Protein AF-A0A4Y2I9U2-F1 (afdb_monomer)

Structure (mmCIF, N/CA/C/O backbone):
data_AF-A0A4Y2I9U2-F1
#
_entry.id   AF-A0A4Y2I9U2-F1
#
loop_
_atom_site.group_PDB
_atom_site.id
_atom_site.type_symbol
_atom_site.label_atom_id
_atom_site.label_alt_id
_atom_site.label_comp_id
_atom_site.label_asym_id
_atom_site.label_entity_id
_atom_site.label_seq_id
_atom_site.pdbx_PDB_ins_code
_atom_site.Cartn_x
_atom_site.Cartn_y
_atom_site.Cartn_z
_atom_site.occupancy
_atom_site.B_iso_or_equiv
_atom_site.auth_seq_id
_atom_site.auth_comp_id
_atom_site.auth_asym_id
_atom_site.auth_atom_id
_atom_site.pdbx_PDB_model_num
ATOM 1 N N . MET A 1 1 ? -12.883 14.673 -21.924 1.00 74.19 1 MET A N 1
ATOM 2 C CA . MET A 1 1 ? -13.632 13.440 -21.584 1.00 74.19 1 MET A CA 1
ATOM 3 C C . MET A 1 1 ? -12.749 12.410 -20.875 1.00 74.19 1 MET A C 1
ATOM 5 O O . MET A 1 1 ? -13.038 12.113 -19.727 1.00 74.19 1 MET A O 1
ATOM 9 N N . PHE A 1 2 ? -11.641 11.947 -21.476 1.00 80.31 2 PHE A N 1
ATOM 10 C CA . PHE A 1 2 ? -10.743 10.938 -20.875 1.00 80.31 2 PHE A CA 1
ATOM 11 C C . PHE A 1 2 ? -10.184 11.316 -19.488 1.00 80.31 2 PHE A C 1
ATOM 13 O O . PHE A 1 2 ? -10.296 10.534 -18.544 1.00 80.31 2 PHE A O 1
ATOM 20 N N . ALA A 1 3 ? -9.636 12.528 -19.336 1.00 87.75 3 ALA A N 1
ATOM 21 C CA . ALA A 1 3 ? -9.087 12.996 -18.058 1.00 87.75 3 ALA A CA 1
ATOM 22 C C . ALA A 1 3 ? -10.154 13.048 -16.949 1.00 87.75 3 ALA A C 1
ATOM 24 O O . ALA A 1 3 ? -9.928 12.567 -15.844 1.00 87.75 3 ALA A O 1
ATOM 25 N N . THR A 1 4 ? -11.351 13.546 -17.269 1.00 92.81 4 THR A N 1
ATOM 26 C CA . THR A 1 4 ? -12.495 13.596 -16.348 1.00 92.81 4 THR A CA 1
ATOM 27 C C . THR A 1 4 ? -12.917 12.199 -15.895 1.00 92.81 4 THR A C 1
ATOM 29 O O . THR A 1 4 ? -13.077 11.959 -14.704 1.00 92.81 4 THR A O 1
ATOM 32 N N . THR A 1 5 ? -13.038 11.240 -16.817 1.00 88.19 5 THR A N 1
ATOM 33 C CA . THR A 1 5 ? -13.365 9.853 -16.453 1.00 88.19 5 THR A CA 1
ATOM 34 C C . THR A 1 5 ? -12.266 9.203 -15.614 1.00 88.19 5 THR A C 1
ATOM 36 O O . THR A 1 5 ? -12.566 8.499 -14.654 1.00 88.19 5 THR A O 1
ATOM 39 N N . ARG A 1 6 ? -10.989 9.478 -15.913 1.00 86.44 6 ARG A N 1
ATOM 40 C CA . ARG A 1 6 ? -9.851 8.975 -15.128 1.00 86.44 6 ARG A CA 1
ATOM 41 C C . ARG A 1 6 ? -9.822 9.558 -13.720 1.00 86.44 6 ARG A C 1
ATOM 43 O O . ARG A 1 6 ? -9.513 8.823 -12.789 1.00 86.44 6 ARG A O 1
ATOM 50 N N . PHE A 1 7 ? -10.205 10.823 -13.557 1.00 90.25 7 PHE A N 1
ATOM 51 C CA . PHE A 1 7 ? -10.348 11.456 -12.249 1.00 90.25 7 PHE A CA 1
ATOM 52 C C . PHE A 1 7 ? -11.374 10.723 -11.375 1.00 90.25 7 PHE A C 1
ATOM 54 O O . PHE A 1 7 ? -11.049 10.337 -10.256 1.00 90.25 7 PHE A O 1
ATOM 61 N N . PHE A 1 8 ? -12.576 10.449 -11.893 1.00 90.69 8 PHE A N 1
ATOM 62 C CA . PHE A 1 8 ? -13.601 9.727 -11.129 1.00 90.69 8 PHE A CA 1
ATOM 63 C C . PHE A 1 8 ? -13.200 8.285 -10.805 1.00 90.69 8 PHE A C 1
ATOM 65 O O . PHE A 1 8 ? -13.439 7.819 -9.692 1.00 90.69 8 PHE A O 1
ATOM 72 N N . VAL A 1 9 ? -12.538 7.596 -11.739 1.00 87.50 9 VAL A N 1
ATOM 73 C CA . VAL A 1 9 ? -11.995 6.252 -11.490 1.00 87.50 9 VAL A CA 1
ATOM 74 C C . VAL A 1 9 ? -10.946 6.287 -10.376 1.00 87.50 9 VAL A C 1
ATOM 76 O O . VAL A 1 9 ? -11.008 5.476 -9.456 1.00 87.50 9 VAL A O 1
ATOM 79 N N . ALA A 1 10 ? -10.013 7.243 -10.416 1.00 87.88 10 ALA A N 1
ATOM 80 C CA . ALA A 1 10 ? -8.979 7.385 -9.394 1.00 87.88 10 ALA A CA 1
ATOM 81 C C . ALA A 1 10 ? -9.561 7.764 -8.022 1.00 87.88 10 ALA A C 1
ATOM 83 O O . ALA A 1 10 ? -9.123 7.228 -7.003 1.00 87.88 10 ALA A O 1
ATOM 84 N N . PHE A 1 11 ? -10.562 8.647 -7.994 1.00 89.31 11 PHE A N 1
ATOM 85 C CA . PHE A 1 11 ? -11.277 9.032 -6.778 1.00 89.31 11 PHE A CA 1
ATOM 86 C C . PHE A 1 11 ? -11.974 7.825 -6.135 1.00 89.31 11 PHE A C 1
ATOM 88 O O . PHE A 1 11 ? -11.770 7.548 -4.953 1.00 89.31 11 PHE A O 1
ATOM 95 N N . GLY A 1 12 ? -12.728 7.057 -6.929 1.00 88.44 12 GLY A N 1
ATOM 96 C CA . GLY A 1 12 ? -13.407 5.849 -6.459 1.00 88.44 12 GLY A CA 1
ATOM 97 C C . GLY A 1 12 ? -12.435 4.778 -5.962 1.00 88.44 12 GLY A C 1
ATOM 98 O O . GLY A 1 12 ? -12.653 4.201 -4.900 1.00 88.44 12 GLY A O 1
ATOM 99 N N . LEU A 1 13 ? -11.331 4.554 -6.683 1.00 86.88 13 LEU A N 1
ATOM 100 C CA . LEU A 1 13 ? -10.321 3.563 -6.310 1.00 86.88 13 LEU A CA 1
ATOM 101 C C . LEU A 1 13 ? -9.638 3.908 -4.980 1.00 86.88 13 LEU A C 1
ATOM 103 O O . LEU A 1 13 ? -9.523 3.044 -4.116 1.00 86.88 13 LEU A O 1
ATOM 107 N N . ASN A 1 14 ? -9.223 5.164 -4.784 1.00 86.88 14 ASN A N 1
ATOM 108 C CA . ASN A 1 14 ? -8.584 5.580 -3.532 1.00 86.88 14 ASN A CA 1
ATOM 109 C C . ASN A 1 14 ? -9.548 5.489 -2.341 1.00 86.88 14 ASN A C 1
ATOM 111 O O . ASN A 1 14 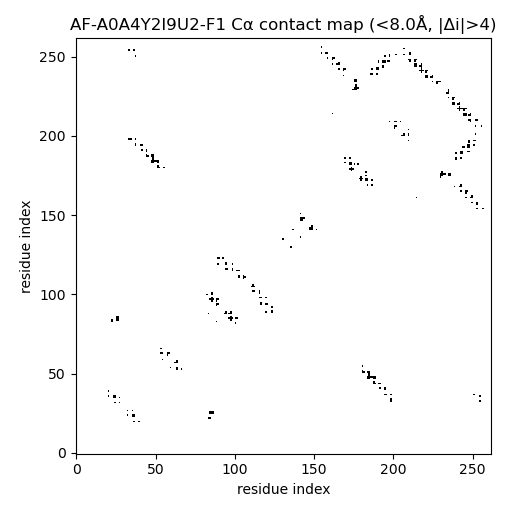? -9.162 5.006 -1.272 1.00 86.88 14 ASN A O 1
ATOM 115 N N . GLY A 1 15 ? -10.807 5.899 -2.532 1.00 88.31 15 GLY A N 1
ATOM 116 C CA . GLY A 1 15 ? -11.852 5.750 -1.520 1.00 88.31 15 GLY A CA 1
ATOM 117 C C . GLY A 1 15 ? -12.071 4.285 -1.138 1.00 88.31 15 GLY A C 1
ATOM 118 O O . GLY A 1 15 ? -12.033 3.943 0.043 1.00 88.31 15 GLY A O 1
ATOM 119 N N . LEU A 1 16 ? -12.203 3.406 -2.136 1.00 88.12 16 LEU A N 1
ATOM 120 C CA . LEU A 1 16 ? -12.366 1.969 -1.927 1.00 88.12 16 LEU A CA 1
ATOM 121 C C . LEU A 1 16 ? -11.178 1.359 -1.174 1.00 88.12 16 LEU A C 1
ATOM 123 O O . LEU A 1 16 ? -11.391 0.642 -0.198 1.00 88.12 16 LEU A O 1
ATOM 127 N N . CYS A 1 17 ? -9.941 1.650 -1.589 1.00 87.25 17 CYS A N 1
ATOM 128 C CA . CYS A 1 17 ? -8.736 1.137 -0.933 1.00 87.25 17 CYS A CA 1
ATOM 129 C C . CYS A 1 17 ? -8.667 1.564 0.538 1.00 87.25 17 CYS A C 1
ATOM 131 O O . CYS A 1 17 ? -8.387 0.737 1.406 1.00 87.25 17 CYS A O 1
ATOM 133 N N . THR A 1 18 ? -8.974 2.832 0.823 1.00 86.19 18 THR A N 1
ATOM 134 C CA . THR A 1 18 ? -8.927 3.386 2.183 1.00 86.19 18 THR A CA 1
ATOM 135 C C . THR A 1 18 ? -9.974 2.730 3.080 1.00 86.19 18 THR A C 1
ATOM 137 O O . THR A 1 18 ? -9.639 2.221 4.148 1.00 86.19 18 THR A O 1
ATOM 140 N N . VAL A 1 19 ? -11.231 2.672 2.629 1.00 88.19 19 VAL A N 1
ATOM 141 C CA . VAL A 1 19 ? -12.327 2.055 3.394 1.00 88.19 19 VAL A CA 1
ATOM 142 C C . VAL A 1 19 ? -12.073 0.563 3.610 1.00 88.19 19 VAL A C 1
ATOM 144 O O . VAL A 1 19 ? -12.260 0.067 4.718 1.00 88.19 19 VAL A O 1
ATOM 147 N N . SER A 1 20 ? -11.583 -0.144 2.589 1.00 88.38 20 SER A N 1
ATOM 148 C CA . SER A 1 20 ? -11.275 -1.577 2.686 1.00 88.38 20 SER A CA 1
ATOM 149 C C . SER A 1 20 ? -10.170 -1.856 3.706 1.00 88.38 20 SER A C 1
ATOM 151 O O . SER A 1 20 ? -10.288 -2.788 4.502 1.00 88.38 20 SER A O 1
ATOM 153 N N . TYR A 1 21 ? -9.117 -1.033 3.723 1.00 86.00 21 TYR A N 1
ATOM 154 C CA . TYR A 1 21 ? -8.032 -1.152 4.696 1.00 86.00 21 TYR A CA 1
ATOM 155 C C . TYR A 1 21 ? -8.509 -0.875 6.129 1.00 86.00 21 TYR A C 1
ATOM 157 O O . TYR A 1 21 ? -8.186 -1.631 7.047 1.00 86.00 21 TYR A O 1
ATOM 165 N N . VAL A 1 22 ? -9.319 0.171 6.328 1.00 86.38 22 VAL A N 1
ATOM 166 C CA . VAL A 1 22 ? -9.893 0.495 7.644 1.00 86.38 22 VAL A CA 1
ATOM 167 C C . VAL A 1 22 ? -10.795 -0.638 8.133 1.00 86.38 22 VAL A C 1
ATOM 169 O O . VAL A 1 22 ? -10.599 -1.130 9.244 1.00 86.38 22 VAL A O 1
ATOM 172 N N . LEU A 1 23 ? -11.714 -1.122 7.293 1.00 88.81 23 LEU A N 1
ATOM 173 C CA . LEU A 1 23 ? -12.611 -2.228 7.633 1.00 88.81 23 LEU A CA 1
ATOM 174 C C . LEU A 1 23 ? -11.829 -3.483 8.053 1.00 88.81 23 LEU A C 1
ATOM 176 O O . LEU A 1 23 ? -12.128 -4.093 9.083 1.00 88.81 23 LEU A O 1
ATOM 180 N N . LEU A 1 24 ? -10.777 -3.828 7.304 1.00 87.75 24 LEU A N 1
ATOM 181 C CA . LEU A 1 24 ? -9.878 -4.935 7.630 1.00 87.75 24 LEU A CA 1
ATOM 182 C C . LEU A 1 24 ? -9.245 -4.758 9.021 1.00 87.75 24 LEU A C 1
ATOM 184 O O . LEU A 1 24 ? -9.248 -5.683 9.835 1.00 87.75 24 LEU A O 1
ATOM 188 N N . MET A 1 25 ? -8.743 -3.561 9.327 1.00 82.69 25 MET A N 1
ATOM 189 C CA . MET A 1 25 ? -8.111 -3.256 10.615 1.00 82.69 25 MET A CA 1
ATOM 190 C C . MET A 1 25 ? -9.072 -3.281 11.801 1.00 82.69 25 MET A C 1
ATOM 192 O O . MET A 1 25 ? -8.670 -3.602 12.928 1.00 82.69 25 MET A O 1
ATOM 196 N N . GLU A 1 26 ? -10.334 -2.943 11.566 1.00 83.88 26 GLU A N 1
ATOM 197 C CA . GLU A 1 26 ? -11.361 -2.906 12.599 1.00 83.88 26 GLU A CA 1
ATOM 198 C C . GLU A 1 26 ? -11.913 -4.286 12.952 1.00 83.88 26 GLU A C 1
ATOM 200 O O . GLU A 1 26 ? -12.215 -4.534 14.123 1.00 83.88 26 GLU A O 1
ATOM 205 N N . ILE A 1 27 ? -12.000 -5.188 11.971 1.00 83.19 27 ILE A N 1
ATOM 206 C CA . ILE A 1 27 ? -12.438 -6.576 12.173 1.00 83.19 27 ILE A CA 1
ATOM 207 C C . ILE A 1 27 ? -11.342 -7.398 12.866 1.00 83.19 27 ILE A C 1
ATOM 209 O O . ILE A 1 27 ? -11.630 -8.291 13.667 1.00 83.19 27 ILE A O 1
ATOM 213 N N . ILE A 1 28 ? -10.074 -7.096 12.584 1.00 82.06 28 ILE A N 1
ATOM 214 C CA . ILE A 1 28 ? -8.940 -7.892 13.054 1.00 82.06 28 ILE A CA 1
ATOM 215 C C . ILE A 1 28 ? -8.508 -7.498 14.472 1.00 82.06 28 ILE A C 1
ATOM 217 O O . ILE A 1 28 ? -8.449 -6.326 14.867 1.00 82.06 28 ILE A O 1
ATOM 221 N N . GLY A 1 29 ? -8.164 -8.521 15.260 1.00 73.62 29 GLY A N 1
ATOM 222 C CA . GLY A 1 29 ? -7.650 -8.363 16.617 1.00 73.62 29 GLY A CA 1
ATOM 223 C C . GLY A 1 29 ? -6.287 -7.666 16.652 1.00 73.62 29 GLY A C 1
ATOM 224 O O . GLY A 1 29 ? -5.442 -7.873 15.785 1.00 73.62 29 GLY A O 1
ATOM 225 N N . SER A 1 30 ? -6.035 -6.882 17.705 1.00 70.75 30 SER A N 1
ATOM 226 C CA . SER A 1 30 ? -4.835 -6.038 17.849 1.00 70.75 30 SER A CA 1
ATOM 227 C C . SER A 1 30 ? -3.505 -6.767 17.616 1.00 70.75 30 SER A C 1
ATOM 229 O O . SER A 1 30 ? -2.604 -6.195 17.015 1.00 70.75 30 SER A O 1
ATOM 231 N N . LYS A 1 31 ? -3.392 -8.037 18.029 1.00 73.44 31 LYS A N 1
ATOM 232 C CA . LYS A 1 31 ? -2.170 -8.846 17.865 1.00 73.44 31 LYS A CA 1
ATOM 233 C C . LYS A 1 31 ? -1.820 -9.166 16.408 1.00 73.44 31 LYS A C 1
ATOM 235 O O . LYS A 1 31 ? -0.648 -9.355 16.107 1.00 73.44 31 LYS A O 1
ATOM 240 N N . GLN A 1 32 ? -2.815 -9.261 15.526 1.00 77.12 32 GLN A N 1
ATOM 241 C CA . GLN A 1 32 ? -2.625 -9.679 14.132 1.00 77.12 32 GLN A CA 1
ATOM 242 C C . GLN A 1 32 ? -2.707 -8.516 13.134 1.00 77.12 32 GLN A C 1
ATOM 244 O O . GLN A 1 32 ? -2.449 -8.720 11.950 1.00 77.12 32 GLN A O 1
ATOM 249 N N . ARG A 1 33 ? -3.016 -7.293 13.587 1.00 77.75 33 ARG A N 1
ATOM 250 C CA . ARG A 1 33 ? -3.170 -6.121 12.708 1.00 77.75 33 ARG A CA 1
ATOM 251 C C . ARG A 1 33 ? -1.961 -5.864 11.826 1.00 77.75 33 ARG A C 1
ATOM 253 O O . ARG A 1 33 ? -2.128 -5.679 10.630 1.00 77.75 33 ARG A O 1
ATOM 260 N N . SER A 1 34 ? -0.754 -5.909 12.386 1.00 72.88 34 SER A N 1
ATOM 261 C CA . SER A 1 34 ? 0.469 -5.658 11.616 1.00 72.88 34 SER A CA 1
ATOM 262 C C . SER A 1 34 ? 0.652 -6.668 10.479 1.00 72.88 34 SER A C 1
ATOM 264 O O . SER A 1 34 ? 1.019 -6.274 9.379 1.00 72.88 34 SER A O 1
ATOM 266 N N . PHE A 1 35 ? 0.337 -7.949 10.707 1.00 79.44 35 PHE A N 1
ATOM 267 C CA . PHE A 1 35 ? 0.427 -8.980 9.669 1.00 79.44 35 PHE A CA 1
ATOM 268 C C . PHE A 1 35 ? -0.578 -8.735 8.541 1.00 79.44 35 PHE A C 1
ATOM 270 O O . PHE A 1 35 ? -0.193 -8.645 7.380 1.00 79.44 35 PHE A O 1
ATOM 277 N N . TYR A 1 36 ? -1.861 -8.579 8.875 1.00 82.31 36 TYR A N 1
ATOM 278 C CA . TYR A 1 36 ? -2.899 -8.410 7.857 1.00 82.31 36 TYR A CA 1
ATOM 279 C C . TYR A 1 36 ? -2.855 -7.045 7.161 1.00 82.31 36 TYR A C 1
ATOM 281 O O . TYR A 1 36 ? -3.229 -6.953 5.996 1.00 82.31 36 TYR A O 1
ATOM 289 N N . GLY A 1 37 ? -2.343 -6.004 7.823 1.00 78.12 37 GLY A N 1
ATOM 290 C CA . GLY A 1 37 ? -2.069 -4.716 7.183 1.00 78.12 37 GLY A CA 1
ATOM 291 C C . GLY A 1 37 ? -1.019 -4.810 6.097 1.00 78.12 37 GLY A C 1
ATOM 292 O O . GLY A 1 37 ? -1.215 -4.293 5.005 1.00 78.12 37 GLY A O 1
ATOM 293 N N . VAL A 1 38 ? 0.065 -5.536 6.367 1.00 77.19 38 VAL A N 1
ATOM 294 C CA . VAL A 1 38 ? 1.083 -5.810 5.350 1.00 77.19 38 VAL A CA 1
ATOM 295 C C . VAL A 1 38 ? 0.522 -6.734 4.264 1.00 77.19 38 VAL A C 1
ATOM 297 O O . VAL A 1 38 ? 0.745 -6.489 3.081 1.00 77.19 38 VAL A O 1
ATOM 300 N N . ALA A 1 39 ? -0.270 -7.745 4.635 1.00 83.06 39 ALA A N 1
ATOM 301 C CA . ALA A 1 39 ? -0.894 -8.659 3.679 1.00 83.06 39 ALA A CA 1
ATOM 302 C C . ALA A 1 39 ? -1.836 -7.947 2.692 1.00 83.06 39 ALA A C 1
ATOM 304 O O . ALA A 1 39 ? -1.890 -8.330 1.526 1.00 83.06 39 ALA A O 1
ATOM 305 N N . PHE A 1 40 ? -2.531 -6.885 3.118 1.00 85.44 40 PHE A N 1
ATOM 306 C CA . PHE A 1 40 ? -3.357 -6.058 2.233 1.00 85.44 40 PHE A CA 1
ATOM 307 C C . PHE A 1 40 ? -2.549 -5.487 1.057 1.00 85.44 40 PHE A C 1
ATOM 309 O O . PHE A 1 40 ? -3.008 -5.503 -0.085 1.00 85.44 40 PHE A O 1
ATOM 316 N N . HIS A 1 41 ? -1.309 -5.059 1.308 1.00 84.81 41 HIS A N 1
ATOM 317 C CA . HIS A 1 41 ? -0.428 -4.534 0.266 1.00 84.81 41 HIS A CA 1
ATOM 318 C C . HIS A 1 41 ? 0.097 -5.607 -0.699 1.00 84.81 41 HIS A C 1
ATOM 320 O O . HIS A 1 41 ? 0.453 -5.289 -1.832 1.00 8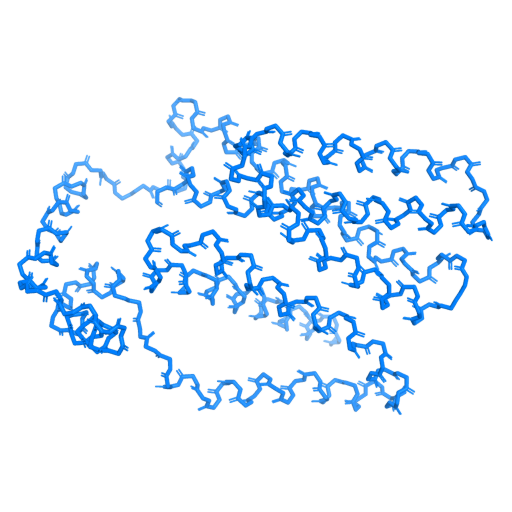4.81 41 HIS A O 1
ATOM 326 N N . LEU A 1 42 ? 0.082 -6.890 -0.324 1.00 86.44 42 LEU A N 1
ATOM 327 C CA . LEU A 1 42 ? 0.455 -7.966 -1.251 1.00 86.44 42 LEU A CA 1
ATOM 328 C C . LEU A 1 42 ? -0.510 -8.045 -2.441 1.00 86.44 42 LEU A C 1
ATOM 330 O O . LEU A 1 42 ? -0.077 -8.335 -3.553 1.00 86.44 42 LEU A O 1
ATOM 334 N N . GLY A 1 43 ? -1.794 -7.725 -2.241 1.00 87.00 43 GLY A N 1
ATOM 335 C CA . GLY A 1 43 ? -2.767 -7.646 -3.334 1.00 87.00 43 GLY A CA 1
ATOM 336 C C . GLY A 1 43 ? -2.391 -6.591 -4.380 1.00 87.00 43 GLY A C 1
ATOM 337 O O . GLY A 1 43 ? -2.509 -6.841 -5.579 1.00 87.00 43 GLY A O 1
ATOM 338 N N . TRP A 1 44 ? -1.858 -5.448 -3.931 1.00 87.12 44 TRP A N 1
ATOM 339 C CA . TRP A 1 44 ? -1.319 -4.411 -4.814 1.00 87.12 44 TRP A CA 1
ATOM 340 C C . TRP A 1 44 ? -0.139 -4.939 -5.638 1.00 87.12 44 TRP A C 1
ATOM 342 O O . TRP A 1 44 ? -0.137 -4.797 -6.860 1.00 87.12 44 TRP A O 1
ATOM 352 N N . CYS A 1 45 ? 0.803 -5.636 -4.994 1.00 89.06 45 CYS A N 1
ATOM 353 C CA . CYS A 1 45 ? 1.973 -6.222 -5.658 1.00 89.06 45 CYS A CA 1
ATOM 354 C C . CYS A 1 45 ? 1.578 -7.227 -6.745 1.00 89.06 45 CYS A C 1
ATOM 356 O O . CYS A 1 45 ? 2.117 -7.194 -7.850 1.00 89.06 45 CYS A O 1
ATOM 358 N N . VAL A 1 46 ? 0.618 -8.112 -6.444 1.00 90.81 46 VAL A N 1
ATOM 359 C CA . VAL A 1 46 ? 0.112 -9.106 -7.405 1.00 90.81 46 VAL A CA 1
ATOM 360 C C . VAL A 1 46 ? -0.462 -8.404 -8.633 1.00 90.81 46 VAL A C 1
ATOM 362 O O . VAL A 1 46 ? -0.109 -8.756 -9.756 1.00 90.81 46 VAL A O 1
ATOM 365 N N . GLY A 1 47 ? -1.286 -7.372 -8.431 1.00 89.75 47 GLY A N 1
ATOM 366 C CA . GLY A 1 47 ? -1.804 -6.561 -9.531 1.00 89.75 47 GLY A CA 1
ATOM 367 C C . GLY A 1 47 ? -0.684 -5.938 -10.365 1.00 89.75 47 GLY A C 1
ATOM 368 O O . GLY A 1 47 ? -0.706 -6.037 -11.590 1.00 89.75 47 GLY A O 1
ATOM 369 N N . PHE A 1 48 ? 0.325 -5.364 -9.708 1.00 88.25 48 PHE A N 1
ATOM 370 C CA . PHE A 1 48 ? 1.457 -4.704 -10.359 1.00 88.25 48 PHE A CA 1
ATOM 371 C C . PHE A 1 48 ? 2.297 -5.664 -11.217 1.00 88.25 48 PHE A C 1
ATOM 373 O O . PHE A 1 48 ? 2.634 -5.333 -12.349 1.00 88.25 48 PHE A O 1
ATOM 380 N N . VAL A 1 49 ? 2.578 -6.876 -10.725 1.00 92.44 49 VAL A N 1
ATOM 381 C CA . VAL A 1 49 ? 3.359 -7.892 -11.458 1.00 92.44 49 VAL A CA 1
ATOM 382 C C . VAL A 1 49 ? 2.562 -8.527 -12.596 1.00 92.44 49 VAL A C 1
ATOM 384 O O . VAL A 1 49 ? 3.114 -8.792 -13.663 1.00 92.44 49 VAL A O 1
ATOM 387 N N . CYS A 1 50 ? 1.265 -8.770 -12.403 1.00 91.38 50 CYS A N 1
ATOM 388 C CA . CYS A 1 50 ? 0.422 -9.362 -13.442 1.00 91.38 50 CYS A CA 1
ATOM 389 C C . CYS A 1 50 ? 0.078 -8.369 -14.563 1.00 91.38 50 CYS A C 1
ATOM 391 O O . CYS A 1 50 ? -0.169 -8.789 -15.696 1.00 91.38 50 CYS A O 1
ATOM 393 N N . PHE A 1 51 ? 0.058 -7.065 -14.270 1.00 91.00 51 PHE A N 1
ATOM 394 C CA . PHE A 1 51 ? -0.396 -6.032 -15.200 1.00 91.00 51 PHE A CA 1
ATOM 395 C C . PHE A 1 51 ? 0.369 -6.013 -16.541 1.00 91.00 51 PHE A C 1
ATOM 397 O O . PHE A 1 51 ? -0.300 -6.060 -17.576 1.00 91.00 51 PHE A O 1
ATOM 404 N N . PRO A 1 52 ? 1.717 -6.054 -16.586 1.00 90.38 52 PRO A N 1
ATOM 405 C CA . PRO A 1 52 ? 2.466 -6.170 -17.840 1.00 90.38 52 PRO A CA 1
ATOM 406 C C . PRO A 1 52 ? 2.053 -7.366 -18.698 1.00 90.38 52 PRO A C 1
ATOM 408 O O . PRO A 1 52 ? 1.940 -7.231 -19.912 1.00 90.38 52 PRO A O 1
ATOM 411 N N . GLY A 1 53 ? 1.767 -8.517 -18.079 1.00 89.06 53 GLY A N 1
ATOM 412 C CA . GLY A 1 53 ? 1.312 -9.713 -18.791 1.00 89.06 53 GLY A CA 1
ATOM 413 C C . GLY A 1 53 ? -0.053 -9.517 -19.453 1.00 89.06 53 GLY A C 1
ATOM 414 O O . GLY A 1 53 ? -0.243 -9.890 -20.608 1.00 89.06 53 GLY A O 1
ATOM 415 N N . VAL A 1 54 ? -0.989 -8.862 -18.758 1.00 90.31 54 VAL A N 1
ATOM 416 C CA . VAL A 1 54 ? -2.309 -8.516 -19.315 1.00 90.31 54 VAL A CA 1
ATOM 417 C C . VAL A 1 54 ? -2.167 -7.554 -20.495 1.00 90.31 54 VAL A C 1
ATOM 419 O O . VAL A 1 54 ? -2.796 -7.755 -21.534 1.00 90.31 54 VAL A O 1
ATOM 422 N N . VAL A 1 55 ? -1.320 -6.530 -20.357 1.00 90.44 55 VAL A N 1
ATOM 423 C CA . VAL A 1 55 ? -1.064 -5.555 -21.428 1.00 90.44 55 VAL A CA 1
ATOM 424 C C . VAL A 1 55 ? -0.407 -6.229 -22.635 1.00 90.44 55 VAL A C 1
ATOM 426 O O . VAL A 1 55 ? -0.808 -5.969 -23.769 1.00 90.44 55 VAL A O 1
ATOM 429 N N . TRP A 1 56 ? 0.548 -7.132 -22.403 1.00 87.81 56 TRP A N 1
ATOM 430 C CA . TRP A 1 56 ? 1.251 -7.861 -23.459 1.00 87.81 56 TRP A CA 1
ATOM 431 C C . TRP A 1 56 ? 0.326 -8.777 -24.274 1.00 87.81 56 TRP A C 1
ATOM 433 O O . TRP A 1 56 ? 0.473 -8.860 -25.498 1.00 87.81 56 TRP A O 1
ATOM 443 N N . LEU A 1 57 ? -0.640 -9.424 -23.608 1.00 90.19 57 LEU A N 1
ATOM 444 C CA . LEU A 1 57 ? -1.627 -10.308 -24.235 1.00 90.19 57 LEU A CA 1
ATOM 445 C C . LEU A 1 57 ? -2.710 -9.543 -24.998 1.00 90.19 57 LEU A C 1
ATOM 447 O O . LEU A 1 57 ? -3.017 -9.893 -26.133 1.00 90.19 57 LEU A O 1
ATOM 451 N N . LEU A 1 58 ? -3.315 -8.530 -24.369 1.00 88.50 58 LEU A N 1
ATOM 452 C CA . LEU A 1 58 ? -4.511 -7.887 -24.912 1.00 88.50 58 LEU A CA 1
ATOM 453 C C . LEU A 1 58 ? -4.186 -6.779 -25.911 1.00 88.50 58 LEU A C 1
ATOM 455 O O . LEU A 1 58 ? -4.967 -6.619 -26.839 1.00 88.50 58 LEU A O 1
ATOM 459 N N . ARG A 1 59 ? -3.053 -6.068 -25.749 1.00 86.25 59 ARG A N 1
ATOM 460 C CA . ARG A 1 59 ? -2.493 -4.971 -26.584 1.00 86.25 59 ARG A CA 1
ATOM 461 C C . ARG A 1 59 ? -3.414 -3.773 -26.887 1.00 86.25 59 ARG A C 1
ATOM 463 O O . ARG A 1 59 ? -2.922 -2.662 -27.056 1.00 86.25 59 ARG A O 1
ATOM 470 N N . ASP A 1 60 ? -4.724 -3.965 -26.879 1.00 91.00 60 ASP A N 1
ATOM 471 C CA . ASP A 1 60 ? -5.777 -2.981 -27.059 1.00 91.00 60 ASP A CA 1
ATOM 472 C C . ASP A 1 60 ? -6.225 -2.397 -25.720 1.00 91.00 60 ASP A C 1
ATOM 474 O O . ASP A 1 60 ? -6.647 -3.102 -24.796 1.00 91.00 60 ASP A O 1
ATOM 478 N N . TRP A 1 61 ? -6.215 -1.067 -25.639 1.00 88.25 61 TRP A N 1
ATOM 479 C CA . TRP A 1 61 ? -6.556 -0.321 -24.426 1.00 88.25 61 TRP A CA 1
ATOM 480 C C . TRP A 1 61 ? -7.969 -0.626 -23.901 1.00 88.25 61 TRP A C 1
ATOM 482 O O . TRP A 1 61 ? -8.187 -0.611 -22.689 1.00 88.25 61 TRP A O 1
ATOM 492 N N . PHE A 1 62 ? -8.925 -0.908 -24.795 1.00 89.94 62 PHE A N 1
ATOM 493 C CA . PHE A 1 62 ? -10.305 -1.221 -24.425 1.00 89.94 62 PHE A CA 1
ATOM 494 C C . PHE A 1 62 ? -10.385 -2.553 -23.673 1.00 89.94 62 PHE A C 1
ATOM 496 O O . PHE A 1 62 ? -10.942 -2.614 -22.577 1.00 89.94 62 PHE A O 1
ATOM 503 N N . TRP A 1 63 ? -9.769 -3.604 -24.220 1.00 92.00 63 TRP A N 1
ATOM 504 C CA . TRP A 1 63 ? -9.741 -4.924 -23.593 1.00 92.00 63 TRP A CA 1
ATOM 505 C C . TRP A 1 63 ? -8.938 -4.919 -22.294 1.00 92.00 63 TRP A C 1
ATOM 507 O O . TRP A 1 63 ? -9.364 -5.531 -21.316 1.00 92.00 63 TRP A O 1
ATOM 517 N N . ILE A 1 64 ? -7.845 -4.153 -22.236 1.00 91.25 64 ILE A N 1
ATOM 518 C CA . ILE A 1 64 ? -7.085 -3.926 -21.000 1.00 91.25 64 ILE A CA 1
ATOM 519 C C . ILE A 1 64 ? -7.982 -3.283 -19.931 1.00 91.25 64 ILE A C 1
ATOM 521 O O . ILE A 1 64 ? -8.036 -3.755 -18.796 1.00 91.25 64 ILE A O 1
ATOM 525 N N . GLN A 1 65 ? -8.739 -2.241 -20.285 1.00 89.12 65 GLN A N 1
ATOM 526 C CA . GLN A 1 65 ? -9.653 -1.581 -19.352 1.00 89.12 65 GLN A CA 1
ATOM 527 C C . GLN A 1 65 ? -10.761 -2.534 -18.869 1.00 89.12 65 GLN A C 1
ATOM 529 O O . GLN A 1 65 ? -11.076 -2.555 -17.677 1.00 89.12 65 GLN A O 1
ATOM 534 N N . MET A 1 66 ? -11.327 -3.350 -19.763 1.00 88.81 66 MET A N 1
ATOM 535 C CA . MET A 1 66 ? -12.320 -4.373 -19.412 1.00 88.81 66 MET A CA 1
ATOM 536 C C . MET A 1 66 ? -11.740 -5.429 -18.461 1.00 88.81 66 MET A C 1
ATOM 538 O O . MET A 1 66 ? -12.370 -5.764 -17.456 1.00 88.81 66 MET A O 1
ATOM 542 N N . ALA A 1 67 ? -10.520 -5.905 -18.714 1.00 90.75 67 ALA A N 1
ATOM 543 C CA . ALA A 1 67 ? -9.852 -6.898 -17.875 1.00 90.75 67 ALA A CA 1
ATOM 544 C C . ALA A 1 67 ? -9.598 -6.398 -16.442 1.00 90.75 67 ALA A C 1
ATOM 546 O O . ALA A 1 67 ? -9.768 -7.157 -15.493 1.00 90.75 67 ALA A O 1
ATOM 547 N N . ILE A 1 68 ? -9.248 -5.118 -16.266 1.00 88.50 68 ILE A N 1
ATOM 548 C CA . ILE A 1 68 ? -9.008 -4.524 -14.936 1.00 88.50 68 ILE A CA 1
ATOM 549 C C . ILE A 1 68 ? -10.322 -4.227 -14.202 1.00 88.50 68 ILE A C 1
ATOM 551 O O . ILE A 1 68 ? -10.400 -4.351 -12.981 1.00 88.50 68 ILE A O 1
ATOM 555 N N . THR A 1 69 ? -11.365 -3.813 -14.926 1.00 88.50 69 THR A N 1
ATOM 556 C CA . THR A 1 69 ? -12.648 -3.422 -14.316 1.00 88.50 69 THR A CA 1
ATOM 557 C C . THR A 1 69 ? -13.527 -4.617 -13.951 1.00 88.50 69 THR A C 1
ATOM 559 O O . THR A 1 69 ? -14.262 -4.546 -12.968 1.00 88.50 69 THR A O 1
ATOM 562 N N . THR A 1 70 ? -13.420 -5.735 -14.674 1.00 89.19 70 THR A N 1
ATOM 563 C CA . THR A 1 70 ? -14.250 -6.930 -14.441 1.00 89.19 70 THR A CA 1
ATOM 564 C C . THR A 1 70 ? -14.109 -7.497 -13.016 1.00 89.19 70 THR A C 1
ATOM 566 O O . THR A 1 70 ? -15.141 -7.697 -12.371 1.00 89.19 70 THR A O 1
ATOM 569 N N . PRO A 1 71 ? -12.897 -7.688 -12.448 1.00 87.94 71 PRO A N 1
ATOM 570 C CA . PRO A 1 71 ? -12.748 -8.126 -11.057 1.00 87.94 71 PRO A CA 1
ATOM 571 C C . PRO A 1 71 ? -13.412 -7.186 -10.045 1.00 87.94 71 PRO A C 1
ATOM 573 O O . PRO A 1 71 ? -13.984 -7.644 -9.059 1.00 87.94 71 PRO A O 1
ATOM 576 N N . LEU A 1 72 ? -13.388 -5.873 -10.301 1.00 85.94 72 LEU A N 1
ATOM 577 C CA . LEU A 1 72 ? -14.005 -4.878 -9.423 1.00 85.94 72 LEU A CA 1
ATOM 578 C C . LEU A 1 72 ? -15.538 -4.985 -9.430 1.00 85.94 72 LEU A C 1
ATOM 580 O O . LEU A 1 72 ? -16.169 -4.854 -8.384 1.00 85.94 72 LEU A O 1
ATOM 584 N N . VAL A 1 73 ? -16.138 -5.273 -10.590 1.00 86.75 73 VAL A N 1
ATOM 585 C CA . VAL A 1 73 ? -17.584 -5.519 -10.704 1.00 86.75 73 VAL A CA 1
ATOM 586 C C . VAL A 1 73 ? -17.975 -6.778 -9.937 1.00 86.75 73 VAL A C 1
ATOM 588 O O . VAL A 1 73 ? -18.951 -6.756 -9.192 1.00 86.75 73 VAL A O 1
ATOM 591 N N . VAL A 1 74 ? -17.194 -7.856 -10.049 1.00 87.38 74 VAL A N 1
ATOM 592 C CA . VAL A 1 74 ? -17.433 -9.086 -9.276 1.00 87.38 74 VAL A CA 1
ATOM 593 C C . VAL A 1 74 ? -17.359 -8.806 -7.774 1.00 87.38 74 VAL A C 1
ATOM 595 O O . VAL A 1 74 ? -18.258 -9.206 -7.038 1.00 87.38 74 VAL A O 1
ATOM 598 N N . LEU A 1 75 ? -16.351 -8.052 -7.323 1.00 85.56 75 LEU A N 1
ATOM 599 C CA . LEU A 1 75 ? -16.239 -7.643 -5.921 1.00 85.56 75 LEU A CA 1
ATOM 600 C C . LEU A 1 75 ? -17.467 -6.854 -5.455 1.00 85.56 75 LEU A C 1
ATOM 602 O O . LEU A 1 75 ? -17.996 -7.136 -4.380 1.00 85.56 75 LEU A O 1
ATOM 606 N N . LEU A 1 76 ? -17.961 -5.927 -6.279 1.00 86.25 76 LEU A N 1
ATOM 607 C CA . LEU A 1 76 ? -19.157 -5.137 -5.988 1.00 86.25 76 LEU A CA 1
ATOM 608 C C . LEU A 1 76 ? -20.412 -6.011 -5.875 1.00 86.25 76 LEU A C 1
ATOM 610 O O . LEU A 1 76 ? -21.226 -5.791 -4.984 1.00 86.25 76 LEU A O 1
ATOM 614 N N . LEU A 1 77 ? -20.550 -7.043 -6.709 1.00 87.44 77 LEU A N 1
ATOM 615 C CA . LEU A 1 77 ? -21.648 -8.008 -6.596 1.00 87.44 77 LEU A CA 1
ATOM 616 C C . LEU A 1 77 ? -21.552 -8.837 -5.306 1.00 87.44 77 LEU A C 1
ATOM 618 O O . LEU A 1 77 ? -22.570 -9.195 -4.718 1.00 87.44 77 LEU A O 1
ATOM 622 N N . THR A 1 78 ? -20.334 -9.104 -4.831 1.00 84.88 78 THR A N 1
ATOM 623 C CA . THR A 1 78 ? -20.086 -9.871 -3.600 1.00 84.88 78 THR A CA 1
ATOM 624 C C . THR A 1 78 ? -20.006 -9.029 -2.325 1.00 84.88 78 THR A C 1
ATOM 626 O O . THR A 1 78 ? -19.819 -9.596 -1.249 1.00 84.88 78 THR A O 1
ATOM 629 N N . CYS A 1 79 ? -20.170 -7.702 -2.393 1.00 84.00 79 CYS A N 1
ATOM 630 C CA . CYS A 1 79 ? -19.960 -6.819 -1.236 1.00 84.00 79 CYS A CA 1
ATOM 631 C C . CYS A 1 79 ? -20.884 -7.146 -0.049 1.00 84.00 79 CYS A C 1
ATOM 633 O O . CYS A 1 79 ? -20.482 -7.021 1.102 1.00 84.00 79 CYS A O 1
ATOM 635 N N . TRP A 1 80 ? -22.075 -7.678 -0.331 1.00 84.25 80 TRP A N 1
ATOM 636 C CA . TRP A 1 80 ? -23.080 -8.114 0.642 1.00 84.25 80 TRP A CA 1
ATOM 637 C C . TRP A 1 80 ? -22.613 -9.270 1.542 1.00 84.25 80 TRP A C 1
ATOM 639 O O . TRP A 1 80 ? -23.219 -9.529 2.580 1.00 84.25 80 TRP A O 1
ATOM 649 N N . LEU A 1 81 ? -21.557 -9.991 1.148 1.00 85.12 81 LEU A N 1
ATOM 650 C CA . LEU A 1 81 ? -20.970 -11.076 1.940 1.00 85.12 81 LEU A CA 1
ATOM 651 C C . LEU A 1 81 ? -20.019 -10.560 3.029 1.00 85.12 81 LEU A C 1
ATOM 653 O O . LEU A 1 81 ? -19.723 -11.295 3.976 1.00 85.12 81 LEU A O 1
ATOM 657 N N . ILE A 1 82 ? -19.525 -9.327 2.894 1.00 85.25 82 ILE A N 1
ATOM 658 C CA . ILE A 1 82 ? -18.547 -8.741 3.809 1.00 85.25 82 ILE A CA 1
ATOM 659 C C . ILE A 1 82 ? -19.284 -8.257 5.069 1.00 85.25 82 ILE A C 1
ATOM 661 O O . ILE A 1 82 ? -20.253 -7.505 4.959 1.00 85.25 82 ILE A O 1
ATOM 665 N N . PRO A 1 83 ? -18.870 -8.689 6.276 1.00 85.12 83 PRO A N 1
ATOM 666 C CA . PRO A 1 83 ? -19.490 -8.227 7.508 1.00 85.12 83 PRO A CA 1
ATOM 667 C C . PRO A 1 83 ? -19.146 -6.759 7.783 1.00 85.12 83 PRO A C 1
ATOM 669 O O . PRO A 1 83 ? -18.034 -6.307 7.517 1.00 85.12 83 PRO A O 1
ATOM 672 N N . GLU A 1 84 ? -20.090 -6.048 8.391 1.00 88.31 84 GLU A N 1
ATOM 673 C CA . GLU A 1 84 ? -19.893 -4.674 8.855 1.00 88.31 84 GLU A CA 1
ATOM 674 C C . GLU A 1 84 ? -18.874 -4.605 10.007 1.00 88.31 84 GLU A C 1
ATOM 676 O O . GLU A 1 84 ? -18.696 -5.570 10.762 1.00 88.31 84 GLU A O 1
ATOM 681 N N . SER A 1 85 ? -18.227 -3.451 10.182 1.00 87.81 85 SER A N 1
ATOM 682 C CA . SER A 1 85 ? -17.256 -3.249 11.262 1.00 87.81 85 SER A CA 1
ATOM 683 C C . SER A 1 85 ? -17.900 -3.384 12.654 1.00 87.81 85 SER A C 1
ATOM 685 O O . SER A 1 85 ? -18.784 -2.595 13.011 1.00 87.81 85 SER A O 1
ATOM 687 N N . PRO A 1 86 ? -17.418 -4.302 13.521 1.00 85.06 86 PRO A N 1
ATOM 688 C CA . PRO A 1 86 ? -17.906 -4.404 14.896 1.00 85.06 86 PRO A CA 1
ATOM 689 C C . PRO A 1 86 ? -17.691 -3.116 15.694 1.00 85.06 86 PRO A C 1
ATOM 691 O O . PRO A 1 86 ? -18.514 -2.760 16.533 1.00 85.06 86 PRO A O 1
ATOM 694 N N . ARG A 1 87 ? -16.596 -2.393 15.430 1.00 81.81 87 ARG A N 1
ATOM 695 C CA . ARG A 1 87 ? -16.260 -1.139 16.120 1.00 81.81 87 ARG A CA 1
ATOM 696 C C . ARG A 1 87 ? -17.205 -0.012 15.739 1.00 81.81 87 ARG A C 1
ATOM 698 O O . ARG A 1 87 ? -17.636 0.739 16.616 1.00 81.81 87 ARG A O 1
ATOM 705 N N . TRP A 1 88 ? -17.546 0.076 14.457 1.00 86.31 88 TRP A N 1
ATOM 706 C CA . TRP A 1 88 ? -18.538 1.022 13.968 1.00 86.31 88 TRP A CA 1
ATOM 707 C C . TRP A 1 88 ? -19.936 0.691 14.508 1.00 86.31 88 TRP A C 1
ATOM 709 O O . TRP A 1 88 ? -20.624 1.570 15.016 1.00 86.31 88 TRP A O 1
ATOM 719 N N . LEU A 1 89 ? -20.335 -0.584 14.535 1.00 85.25 89 LEU A N 1
ATOM 720 C CA . LEU A 1 89 ? -21.622 -0.983 15.119 1.00 85.25 89 LEU A CA 1
ATOM 721 C C . LEU A 1 89 ? -21.736 -0.612 16.607 1.00 85.25 89 LEU A C 1
ATOM 723 O O . LEU A 1 89 ? -22.789 -0.147 17.044 1.00 85.25 89 LEU A O 1
ATOM 727 N N . ILE A 1 90 ? -20.654 -0.757 17.380 1.00 82.50 90 ILE A N 1
ATOM 728 C CA . ILE A 1 90 ? -20.608 -0.317 18.785 1.00 82.50 90 ILE A CA 1
ATOM 729 C C . ILE A 1 90 ? -20.742 1.208 18.891 1.00 82.50 90 ILE A C 1
ATOM 731 O O . ILE A 1 90 ? -21.452 1.684 19.778 1.00 82.50 90 ILE A O 1
ATOM 735 N N . SER A 1 91 ? -20.109 1.970 17.989 1.00 77.69 91 SER A N 1
ATOM 736 C CA . SER A 1 91 ? -20.203 3.440 17.971 1.00 77.69 91 SER A CA 1
ATOM 737 C C . SER A 1 91 ? -21.629 3.924 17.698 1.00 77.69 91 SER A C 1
ATOM 739 O O . SER A 1 91 ? -22.089 4.872 18.322 1.00 77.69 91 SER A O 1
ATOM 741 N N . GLN A 1 92 ? -22.362 3.211 16.842 1.00 80.75 92 GLN A N 1
ATOM 742 C CA . GLN A 1 92 ? -23.769 3.477 16.536 1.00 80.75 92 GLN A CA 1
ATOM 743 C C . GLN A 1 92 ? -24.745 2.909 17.587 1.00 80.75 92 GLN A C 1
ATOM 745 O O . GLN A 1 92 ? -25.958 2.992 17.418 1.00 80.75 92 GLN A O 1
ATOM 750 N N . GLY A 1 93 ? -24.249 2.273 18.655 1.00 80.12 93 GLY A N 1
ATOM 751 C CA . GLY A 1 93 ? -25.074 1.634 19.686 1.00 80.12 93 GLY A CA 1
ATOM 752 C C . GLY A 1 93 ? -25.774 0.337 19.268 1.00 80.12 93 GLY A C 1
ATOM 753 O O . GLY A 1 93 ? -26.591 -0.196 20.022 1.00 80.12 93 GLY A O 1
ATOM 754 N N . ARG A 1 94 ? -25.422 -0.236 18.112 1.00 84.94 94 ARG A N 1
ATOM 755 C CA . ARG A 1 94 ? -25.961 -1.498 17.572 1.00 84.94 94 ARG A CA 1
ATOM 756 C C . ARG A 1 94 ? -25.227 -2.718 18.148 1.00 84.94 94 ARG A C 1
ATOM 758 O O . ARG A 1 94 ? -24.645 -3.527 17.427 1.00 84.94 94 ARG A O 1
ATOM 765 N N . ILE A 1 95 ? -25.267 -2.875 19.474 1.00 83.38 95 ILE A N 1
ATOM 766 C CA . ILE A 1 95 ? -24.463 -3.877 20.207 1.00 83.38 95 ILE A CA 1
ATOM 767 C C . ILE A 1 95 ? -24.823 -5.323 19.845 1.00 83.38 95 ILE A C 1
ATOM 769 O O . ILE A 1 95 ? -23.926 -6.141 19.664 1.00 83.38 95 ILE A O 1
ATOM 773 N N . LYS A 1 96 ? -26.113 -5.632 19.657 1.00 83.38 96 LYS A N 1
ATOM 774 C CA . LYS A 1 96 ? -26.572 -6.992 19.305 1.00 83.38 96 LYS A CA 1
ATOM 775 C C . LYS A 1 96 ? -26.006 -7.479 17.968 1.00 83.38 96 LYS A C 1
ATOM 777 O O . LYS A 1 96 ? -25.716 -8.659 17.791 1.00 83.38 96 LYS A O 1
ATOM 782 N N . GLU A 1 97 ? -25.853 -6.571 17.008 1.00 85.06 97 GLU A N 1
ATOM 783 C CA . GLU A 1 97 ? -25.291 -6.906 15.700 1.00 85.06 97 GLU A CA 1
ATOM 784 C C . GLU A 1 97 ? -23.781 -7.118 15.780 1.00 85.06 97 GLU A C 1
ATOM 786 O O . GLU A 1 97 ? -23.272 -8.106 15.246 1.00 85.06 97 GLU A O 1
ATOM 791 N N . ALA A 1 98 ? -23.081 -6.251 16.520 1.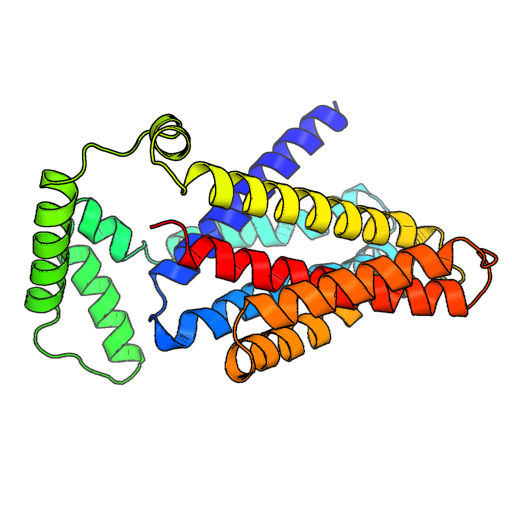00 84.75 98 ALA A N 1
ATOM 792 C CA . ALA A 1 98 ? -21.659 -6.422 16.800 1.00 84.75 98 ALA A CA 1
ATOM 793 C C . ALA A 1 98 ? -21.391 -7.759 17.512 1.00 84.75 98 ALA A C 1
ATOM 795 O O . ALA A 1 98 ? -20.485 -8.498 17.125 1.00 84.75 98 ALA A O 1
ATOM 796 N N . GLU A 1 99 ? -22.218 -8.118 18.499 1.00 84.44 99 GLU A N 1
ATOM 797 C CA . GLU A 1 99 ? -22.135 -9.392 19.213 1.00 84.44 99 GLU A CA 1
ATOM 798 C C . GLU A 1 99 ? -22.309 -10.584 18.266 1.00 84.44 99 GLU A C 1
ATOM 800 O O . GLU A 1 99 ? -21.516 -11.527 18.314 1.00 84.44 99 GLU A O 1
ATOM 805 N N . LYS A 1 100 ? -23.291 -10.537 17.357 1.00 87.12 100 LYS A N 1
ATOM 806 C CA . LYS A 1 100 ? -23.523 -11.601 16.369 1.00 87.12 100 LYS A CA 1
ATOM 807 C C . LYS A 1 100 ? -22.298 -11.824 15.477 1.00 87.12 100 LYS A C 1
ATOM 809 O O . LYS A 1 100 ? -21.917 -12.975 15.246 1.00 87.12 100 LYS A O 1
ATOM 814 N N . ILE A 1 101 ? -21.672 -10.746 15.000 1.00 86.00 101 ILE A N 1
ATOM 815 C CA . ILE A 1 101 ? -20.476 -10.813 14.146 1.00 86.00 101 ILE A CA 1
ATOM 816 C C . ILE A 1 101 ? -19.287 -11.379 14.930 1.00 86.00 101 ILE A C 1
ATOM 818 O O . ILE A 1 101 ? -18.658 -12.341 14.483 1.00 86.00 101 ILE A O 1
ATOM 822 N N . VAL A 1 102 ? -19.018 -10.850 16.128 1.00 83.75 102 VAL A N 1
ATOM 823 C CA . VAL A 1 102 ? -17.902 -11.300 16.975 1.00 83.75 102 VAL A CA 1
ATOM 824 C C . VAL A 1 102 ? -18.089 -12.754 17.404 1.00 83.75 102 VAL A C 1
ATOM 826 O O . VAL A 1 102 ? -17.141 -13.530 17.346 1.00 83.75 102 VAL A O 1
ATOM 829 N N . THR A 1 103 ? -19.308 -13.164 17.757 1.00 83.31 103 THR A N 1
ATOM 830 C CA . THR A 1 103 ? -19.627 -14.547 18.145 1.00 83.31 103 THR A CA 1
ATOM 831 C C . THR A 1 103 ? -19.439 -15.522 16.984 1.00 83.31 103 THR A C 1
ATOM 833 O O . THR A 1 103 ? -18.942 -16.632 17.174 1.00 83.31 103 THR A O 1
ATOM 836 N N . LYS A 1 104 ? -19.806 -15.131 15.757 1.00 84.62 104 LYS A N 1
ATOM 837 C CA . LYS A 1 104 ? -19.545 -15.948 14.563 1.00 84.62 104 LYS A CA 1
ATOM 838 C C . LYS A 1 104 ? -18.038 -16.093 14.317 1.00 84.62 104 LYS A C 1
ATOM 840 O O . LYS A 1 104 ? -17.570 -17.200 14.045 1.00 84.62 104 LYS A O 1
ATOM 845 N N . ALA A 1 105 ? -17.278 -15.008 14.462 1.00 82.38 105 ALA A N 1
ATOM 846 C CA . ALA A 1 105 ? -15.827 -15.019 14.292 1.00 82.38 105 ALA A CA 1
ATOM 847 C C . ALA A 1 105 ? -15.117 -15.876 15.356 1.00 82.38 105 ALA A C 1
ATOM 849 O O . ALA A 1 105 ? -14.265 -16.694 15.021 1.00 82.38 105 ALA A O 1
ATOM 850 N N . THR A 1 106 ? -15.495 -15.758 16.631 1.00 80.00 106 THR A N 1
ATOM 851 C CA . THR A 1 106 ? -14.893 -16.528 17.735 1.00 80.00 106 THR A CA 1
ATOM 852 C C . THR A 1 106 ? -15.197 -18.019 17.646 1.00 80.00 106 THR A C 1
ATOM 854 O O . THR A 1 106 ? -14.300 -18.825 17.885 1.00 80.00 106 THR A O 1
ATOM 857 N N . LYS A 1 107 ? -16.418 -18.393 17.233 1.00 81.25 107 LYS A N 1
ATOM 858 C CA . LYS A 1 107 ? -16.784 -19.790 16.941 1.00 81.25 107 LYS A CA 1
ATOM 859 C C . LYS A 1 107 ? -15.945 -20.374 15.807 1.00 81.25 107 LYS A C 1
ATOM 861 O O . LYS A 1 107 ? -15.449 -21.486 15.936 1.00 81.25 107 LYS A O 1
ATOM 866 N N . THR A 1 108 ? -15.755 -19.613 14.729 1.00 80.12 108 THR A N 1
ATOM 867 C CA . THR A 1 108 ? -14.949 -20.045 13.572 1.00 80.12 108 THR A CA 1
ATOM 868 C C . THR A 1 108 ? -13.469 -20.185 13.941 1.00 80.12 108 THR A C 1
ATOM 870 O O . THR A 1 108 ? -12.808 -21.117 13.499 1.00 80.12 108 THR A O 1
ATOM 873 N N . ASN A 1 109 ? -12.965 -19.308 14.812 1.00 77.50 109 ASN A N 1
ATOM 874 C CA . ASN A 1 109 ? -11.576 -19.318 15.281 1.00 77.50 109 ASN A CA 1
ATOM 875 C C . ASN A 1 109 ? -11.309 -20.311 16.432 1.00 77.50 109 ASN A C 1
ATOM 877 O O . ASN A 1 109 ? -10.198 -20.329 16.958 1.00 77.50 109 ASN A O 1
ATOM 881 N N . GLY A 1 110 ? -12.310 -21.076 16.884 1.00 73.56 110 GLY A N 1
ATOM 882 C CA . GLY A 1 110 ? -12.182 -22.045 17.984 1.00 73.56 110 GLY A CA 1
ATOM 883 C C . GLY A 1 110 ? -11.994 -21.440 19.386 1.00 73.56 110 GLY A C 1
ATOM 884 O O . GLY A 1 110 ? -11.913 -22.177 20.363 1.00 73.56 110 GLY A O 1
ATOM 885 N N . ASN A 1 111 ? -11.971 -20.111 19.516 1.00 68.69 111 ASN A N 1
ATOM 886 C CA . ASN A 1 111 ? -11.754 -19.397 20.776 1.00 68.69 111 ASN A CA 1
ATOM 887 C C . ASN A 1 111 ? -13.070 -18.805 21.283 1.00 68.69 111 ASN A C 1
ATOM 889 O O . ASN A 1 111 ? -13.308 -17.602 21.149 1.00 68.69 111 ASN A O 1
ATOM 893 N N . TYR A 1 112 ? -13.935 -19.645 21.856 1.00 66.50 112 TYR A N 1
ATOM 894 C CA . TYR A 1 112 ? -15.204 -19.189 22.418 1.00 66.50 112 TYR A CA 1
ATOM 895 C C . TYR A 1 112 ? -14.961 -18.266 23.619 1.00 66.50 112 TYR A C 1
ATOM 897 O O . TYR A 1 112 ? -14.547 -18.697 24.694 1.00 66.50 112 TYR A O 1
ATOM 905 N N . LEU A 1 113 ? -15.214 -16.974 23.428 1.00 65.75 113 LEU A N 1
ATOM 906 C CA . LEU A 1 113 ? -15.204 -15.999 24.509 1.00 65.75 113 LEU A CA 1
ATOM 907 C C . LEU A 1 113 ? -16.537 -16.097 25.260 1.00 65.75 113 LEU A C 1
ATOM 909 O O . LEU A 1 113 ? -17.596 -15.883 24.676 1.00 65.75 113 LEU A O 1
ATOM 913 N N . SER A 1 114 ? -16.494 -16.396 26.557 1.00 58.69 114 SER A N 1
ATOM 914 C CA . SER A 1 114 ? -17.646 -16.203 27.441 1.00 58.69 114 SER A CA 1
ATOM 915 C C . SER A 1 114 ? -17.850 -14.704 27.716 1.00 58.69 114 SER A C 1
ATOM 917 O O . SER A 1 114 ? -16.891 -13.930 27.746 1.00 58.69 114 SER A O 1
ATOM 919 N N . ASN A 1 115 ? -19.104 -14.274 27.898 1.00 63.78 115 ASN A N 1
ATOM 920 C CA . ASN A 1 115 ? -19.481 -12.884 28.208 1.00 63.78 115 ASN A CA 1
ATOM 921 C C . ASN A 1 115 ? -19.026 -11.829 27.173 1.00 63.78 115 ASN A C 1
ATOM 923 O O . ASN A 1 115 ? -18.595 -10.732 27.542 1.00 63.78 115 ASN A O 1
ATOM 927 N N . ILE A 1 116 ? -19.144 -12.137 25.873 1.00 71.44 116 ILE A N 1
ATOM 928 C CA . ILE A 1 116 ? -18.894 -11.173 24.779 1.00 71.44 116 ILE A CA 1
ATOM 929 C C . ILE A 1 116 ? -19.758 -9.922 24.975 1.00 71.44 116 ILE A C 1
ATOM 931 O O . ILE A 1 116 ? -19.250 -8.806 24.906 1.00 71.44 116 ILE A O 1
ATOM 935 N N . ASP A 1 117 ? -21.023 -10.119 25.327 1.00 66.38 117 ASP A N 1
ATOM 936 C CA . ASP A 1 117 ? -22.005 -9.061 25.532 1.00 66.38 117 ASP A CA 1
ATOM 937 C C . ASP A 1 117 ? -21.590 -8.051 26.624 1.00 66.38 117 ASP A C 1
ATOM 939 O O . ASP A 1 117 ? -21.642 -6.835 26.433 1.00 66.38 117 ASP A O 1
ATOM 943 N N . ALA A 1 118 ? -21.074 -8.540 27.758 1.00 63.56 118 ALA A N 1
ATOM 944 C CA . ALA A 1 118 ? -20.578 -7.689 28.843 1.00 63.56 118 ALA A CA 1
ATOM 945 C C . ALA A 1 118 ? -19.295 -6.937 28.451 1.00 63.56 118 ALA A C 1
ATOM 947 O O . ALA A 1 118 ? -19.128 -5.766 28.789 1.00 63.56 118 ALA A O 1
ATOM 948 N N . ARG A 1 119 ? -18.394 -7.579 27.693 1.00 72.56 119 ARG A N 1
ATOM 949 C CA . ARG A 1 119 ? -17.163 -6.940 27.200 1.00 72.56 119 ARG A CA 1
ATOM 950 C C . ARG A 1 119 ? -17.448 -5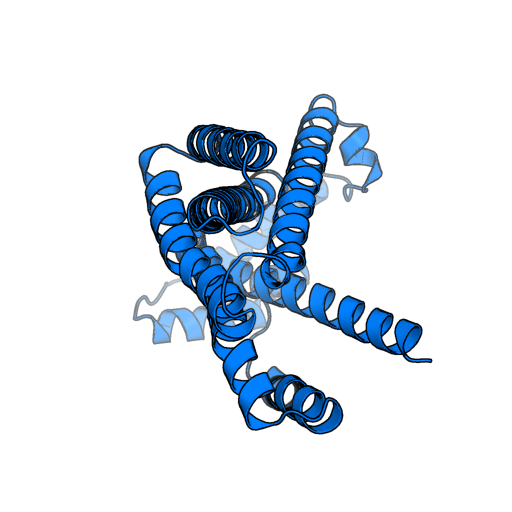.848 26.172 1.00 72.56 119 ARG A C 1
ATOM 952 O O . ARG A 1 119 ? -16.816 -4.796 26.224 1.00 72.56 119 ARG A O 1
ATOM 959 N N . LEU A 1 120 ? -18.402 -6.078 25.271 1.00 75.50 120 LEU A N 1
ATOM 960 C CA . LEU A 1 120 ? -18.829 -5.085 24.285 1.00 75.50 120 LEU A CA 1
ATOM 961 C C . LEU A 1 120 ? -19.506 -3.886 24.959 1.00 75.50 120 LEU A C 1
ATOM 963 O O . LEU A 1 120 ? -19.208 -2.745 24.608 1.00 75.50 120 LEU A O 1
ATOM 967 N N . LYS A 1 121 ? -20.344 -4.126 25.977 1.00 71.44 121 LYS A N 1
ATOM 968 C CA . LYS A 1 121 ? -20.941 -3.054 26.787 1.00 71.44 121 LYS A CA 1
ATOM 969 C C . LYS A 1 121 ? -19.888 -2.243 27.544 1.00 71.44 121 LYS A C 1
ATOM 971 O O . LYS A 1 121 ? -19.921 -1.022 27.457 1.00 71.44 121 LYS A O 1
ATOM 976 N N . MET A 1 122 ? -18.895 -2.884 28.168 1.00 70.81 122 MET A N 1
ATOM 977 C CA . MET A 1 122 ? -17.787 -2.158 28.810 1.00 70.81 122 MET A CA 1
ATOM 978 C C . MET A 1 122 ? -16.962 -1.328 27.815 1.00 70.81 122 MET A C 1
ATOM 980 O O . MET A 1 122 ? -16.552 -0.215 28.140 1.00 70.81 122 MET A O 1
ATOM 984 N N . MET A 1 123 ? -16.733 -1.821 26.591 1.00 72.06 123 MET A N 1
ATOM 985 C CA . MET A 1 123 ? -16.083 -1.029 25.537 1.00 72.06 123 MET A CA 1
ATOM 986 C C . MET A 1 123 ? -16.917 0.199 25.149 1.00 72.06 123 MET A C 1
ATOM 988 O O . MET A 1 123 ? -16.360 1.282 24.978 1.00 72.06 123 MET A O 1
ATOM 992 N N . MET A 1 124 ? -18.240 0.049 25.046 1.00 73.12 124 MET A N 1
ATOM 993 C CA . MET A 1 124 ? -19.156 1.155 24.764 1.00 73.12 124 MET A CA 1
ATOM 994 C C . MET A 1 124 ? -19.169 2.189 25.897 1.00 73.12 124 MET A C 1
ATOM 996 O O . MET A 1 124 ? -19.116 3.384 25.628 1.00 73.12 124 MET A O 1
ATOM 1000 N N . GLU A 1 125 ? -19.215 1.752 27.156 1.00 72.62 125 GLU A N 1
ATOM 1001 C CA . GLU A 1 125 ? -19.207 2.636 28.328 1.00 72.62 125 GLU A CA 1
ATOM 1002 C C . GLU A 1 125 ? -17.880 3.382 28.471 1.00 72.62 125 GLU A C 1
ATOM 1004 O O . GLU A 1 125 ? -17.876 4.601 28.628 1.00 72.62 125 GLU A O 1
ATOM 1009 N N . THR A 1 126 ? -16.751 2.684 28.315 1.00 71.44 126 THR A N 1
ATOM 1010 C CA . THR A 1 126 ? -15.414 3.304 28.321 1.00 71.44 126 THR A CA 1
ATOM 1011 C C . THR A 1 126 ? -15.309 4.377 27.240 1.00 71.44 126 THR A C 1
ATOM 1013 O O . THR A 1 126 ? -14.780 5.462 27.480 1.00 71.44 126 THR A O 1
ATOM 1016 N N . ARG A 1 127 ? -15.860 4.096 26.055 1.00 68.94 127 ARG A N 1
ATOM 1017 C CA . ARG A 1 127 ? -15.886 5.041 24.943 1.00 68.94 127 ARG A CA 1
ATOM 1018 C C . ARG A 1 127 ? -16.812 6.224 25.210 1.00 68.94 127 ARG A C 1
ATOM 1020 O O . ARG A 1 127 ? -16.380 7.347 24.996 1.00 68.94 127 ARG A O 1
ATOM 1027 N N . LYS A 1 128 ? -18.025 6.009 25.725 1.00 67.44 128 LYS A N 1
ATOM 1028 C CA . LYS A 1 128 ? -18.949 7.093 26.102 1.00 67.44 128 LYS A CA 1
ATOM 1029 C C . LYS A 1 128 ? -18.350 8.029 27.144 1.00 67.44 128 LYS A C 1
ATOM 1031 O O . LYS A 1 128 ? -18.546 9.229 27.043 1.00 67.44 128 LYS A O 1
ATOM 1036 N N . VAL A 1 129 ? -17.593 7.501 28.108 1.00 64.88 129 VAL A N 1
ATOM 1037 C CA . VAL A 1 129 ? -16.852 8.309 29.094 1.00 64.88 129 VAL A CA 1
ATOM 1038 C C . VAL A 1 129 ? -15.733 9.124 28.433 1.00 64.88 129 VAL A C 1
ATOM 1040 O O . VAL A 1 129 ? -15.398 10.209 28.908 1.00 64.88 129 VAL A O 1
ATOM 1043 N N . HIS A 1 130 ? -15.140 8.615 27.351 1.00 62.75 130 HIS A N 1
ATOM 1044 C CA . HIS A 1 130 ? -14.143 9.336 26.5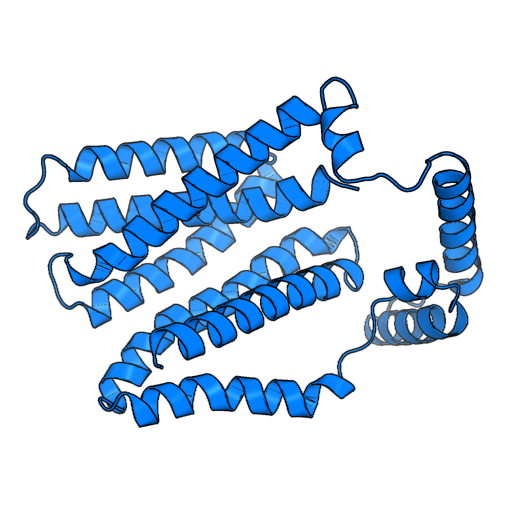61 1.00 62.75 130 HIS A CA 1
ATOM 1045 C C . HIS A 1 130 ? -14.791 10.415 25.681 1.00 62.75 130 HIS A C 1
ATOM 1047 O O . HIS A 1 130 ? -14.376 11.563 25.745 1.00 62.75 130 HIS A O 1
ATOM 1053 N N . GLU A 1 131 ? -15.863 10.085 24.956 1.00 62.31 131 GLU A N 1
ATOM 1054 C CA . GLU A 1 131 ? -16.633 11.017 24.116 1.00 62.31 131 GLU A CA 1
ATOM 1055 C C . GLU A 1 131 ? -17.371 12.082 24.940 1.00 62.31 131 GLU A C 1
ATOM 1057 O O . GLU A 1 131 ? -17.528 13.204 24.484 1.00 62.31 131 GLU A O 1
ATOM 1062 N N . SER A 1 132 ? -17.773 11.794 26.183 1.00 57.12 132 SER A N 1
ATOM 1063 C CA . SER A 1 132 ? -18.322 12.816 27.087 1.00 57.12 132 SER A CA 1
ATOM 1064 C C . SER A 1 132 ? -17.251 13.762 27.639 1.00 57.12 132 SER A C 1
ATOM 1066 O O . SER A 1 132 ? -17.588 14.789 28.219 1.00 57.12 132 SER A O 1
ATOM 1068 N N . LYS A 1 133 ? -15.969 13.385 27.539 1.00 56.09 133 LYS A N 1
ATOM 1069 C CA . LYS A 1 133 ? -14.816 14.184 27.983 1.00 56.09 133 LYS A CA 1
ATOM 1070 C C . LYS A 1 133 ? -14.092 14.879 26.829 1.00 56.09 133 LYS A C 1
ATOM 1072 O O . LYS A 1 133 ? -13.410 15.866 27.084 1.00 56.09 133 LYS A O 1
ATOM 1077 N N . SER A 1 134 ? -14.219 14.388 25.598 1.00 53.44 134 SER A N 1
ATOM 1078 C CA . SER A 1 134 ? -13.684 15.023 24.395 1.00 53.44 134 SER A CA 1
ATOM 1079 C C . SER A 1 134 ? -14.826 15.596 23.562 1.00 53.44 134 SER A C 1
ATOM 1081 O O . SER A 1 134 ? -15.627 14.835 23.020 1.00 53.44 134 SER A O 1
ATOM 1083 N N . GLU A 1 135 ? -14.880 16.918 23.402 1.00 56.69 135 GLU A N 1
ATOM 1084 C CA . GLU A 1 135 ? -15.653 17.512 22.306 1.00 56.69 135 GLU A CA 1
ATOM 1085 C C . GLU A 1 135 ? -15.224 16.839 20.993 1.00 56.69 135 GLU A C 1
ATOM 1087 O O . GLU A 1 135 ? -14.049 16.507 20.822 1.00 56.69 135 GLU A O 1
ATOM 1092 N N . SER A 1 136 ? -16.175 16.557 20.099 1.00 56.03 136 SER A N 1
ATOM 1093 C CA . SER A 1 136 ? -15.908 15.923 18.807 1.00 56.03 136 SER A CA 1
ATOM 1094 C C . SER A 1 136 ? -14.774 16.664 18.095 1.00 56.03 136 SER A C 1
ATOM 1096 O O . SER A 1 136 ? -14.977 17.784 17.624 1.00 56.03 136 SER A O 1
ATOM 1098 N N . GLY A 1 137 ? -13.583 16.058 18.065 1.00 58.56 137 GLY A N 1
ATOM 1099 C CA . GLY A 1 137 ? -12.379 16.711 17.569 1.00 58.56 137 GLY A CA 1
ATOM 1100 C C . GLY A 1 137 ? -12.570 17.137 16.120 1.00 58.56 137 GLY A C 1
ATOM 1101 O O . GLY A 1 137 ? -12.807 16.309 15.240 1.00 58.56 137 GLY A O 1
ATOM 1102 N N . THR A 1 138 ? -12.488 18.436 15.870 1.00 71.19 138 THR A N 1
ATOM 1103 C CA . THR A 1 138 ? -12.511 18.986 14.517 1.00 71.19 138 THR A CA 1
ATOM 1104 C C . THR A 1 138 ? -11.100 18.898 13.932 1.00 71.19 138 THR A C 1
ATOM 1106 O O . THR A 1 138 ? -10.114 18.922 14.663 1.00 71.19 138 THR A O 1
ATOM 1109 N N . ILE A 1 139 ? -10.953 18.853 12.603 1.00 69.25 139 ILE A N 1
ATOM 1110 C CA . ILE A 1 139 ? -9.632 18.887 11.930 1.00 69.25 139 ILE A CA 1
ATOM 1111 C C . ILE A 1 139 ? -8.788 20.089 12.405 1.00 69.25 139 ILE A C 1
ATOM 1113 O O . ILE A 1 139 ? -7.563 20.027 12.454 1.00 69.25 139 ILE A O 1
ATOM 1117 N N . LEU A 1 140 ? -9.445 21.180 12.802 1.00 69.62 140 LEU A N 1
ATOM 1118 C CA . LEU A 1 140 ? -8.814 22.373 13.365 1.00 69.62 140 LEU A CA 1
ATOM 1119 C C . LEU A 1 140 ? -8.186 22.132 14.748 1.00 69.62 140 LEU A C 1
ATOM 1121 O O . LEU A 1 140 ? -7.200 22.787 15.081 1.00 69.62 140 LEU A O 1
ATOM 1125 N N . ASP A 1 141 ? -8.682 21.168 15.525 1.00 70.00 141 ASP A N 1
ATOM 1126 C CA . ASP A 1 141 ? -8.140 20.835 16.846 1.00 70.00 141 ASP A CA 1
ATOM 1127 C C . ASP A 1 141 ? -6.789 20.120 16.746 1.00 70.00 141 ASP A C 1
ATOM 1129 O O . ASP A 1 141 ? -5.934 20.320 17.610 1.00 70.00 141 ASP A O 1
ATOM 1133 N N . LEU A 1 142 ? -6.523 19.417 15.633 1.00 71.44 142 LEU A N 1
ATOM 1134 C CA . LEU A 1 142 ? -5.193 18.870 15.322 1.00 71.44 142 LEU A CA 1
ATOM 1135 C C . LEU A 1 142 ? -4.111 19.961 15.304 1.00 71.44 142 LEU A C 1
ATOM 1137 O O . LEU A 1 142 ? -2.975 19.720 15.711 1.00 71.44 142 LEU A O 1
ATOM 1141 N N . PHE A 1 143 ? -4.471 21.164 14.846 1.00 68.81 143 PHE A N 1
ATOM 1142 C CA . PHE A 1 143 ? -3.578 22.324 14.793 1.00 68.81 143 PHE A CA 1
ATOM 1143 C C . PHE A 1 143 ? -3.563 23.134 16.093 1.00 68.81 143 PHE A C 1
ATOM 1145 O O . PHE A 1 143 ? -2.646 23.921 16.320 1.00 68.81 143 PHE A O 1
ATOM 1152 N N . ARG A 1 144 ? -4.569 22.946 16.951 1.00 69.25 144 ARG A N 1
ATOM 1153 C CA . ARG A 1 144 ? -4.768 23.711 18.185 1.00 69.25 144 ARG A CA 1
ATOM 1154 C C . ARG A 1 144 ? -4.085 23.063 19.387 1.00 69.25 144 ARG A C 1
ATOM 1156 O O . ARG A 1 144 ? -3.660 23.770 20.299 1.00 69.25 144 ARG A O 1
ATOM 1163 N N . THR A 1 145 ? -3.950 21.735 19.393 1.00 74.44 145 THR A N 1
ATOM 1164 C CA . THR A 1 145 ? -3.246 21.012 20.458 1.00 74.44 145 THR A CA 1
ATOM 1165 C C . THR A 1 145 ? -1.721 21.182 20.323 1.00 74.44 145 THR A C 1
ATOM 1167 O O . THR A 1 145 ? -1.145 20.819 19.290 1.00 74.44 145 THR A O 1
ATOM 1170 N N . PRO A 1 146 ? -1.023 21.706 21.350 1.00 69.75 146 PRO A N 1
ATOM 1171 C CA . PRO A 1 146 ? 0.427 21.884 21.306 1.00 69.75 146 PRO A CA 1
ATOM 1172 C C . PRO A 1 146 ? 1.141 20.531 21.148 1.00 69.75 146 PRO A C 1
ATOM 1174 O O . PRO A 1 146 ? 0.854 19.575 21.861 1.00 69.75 146 PRO A O 1
ATOM 1177 N N . GLY A 1 147 ? 2.057 20.443 20.179 1.00 74.50 147 GLY A N 1
ATOM 1178 C CA . GLY A 1 147 ? 2.814 19.228 19.844 1.00 74.50 147 GLY A CA 1
ATOM 1179 C C . GLY A 1 147 ? 2.154 18.323 18.793 1.00 74.50 147 GLY A C 1
ATOM 1180 O O . GLY A 1 147 ? 2.856 17.791 17.931 1.00 74.50 147 GLY A O 1
ATOM 1181 N N . LEU A 1 148 ? 0.819 18.213 18.777 1.00 78.25 148 LEU A N 1
ATOM 1182 C CA . LEU A 1 148 ? 0.100 17.377 17.800 1.00 78.25 148 LEU A CA 1
ATOM 1183 C C . LEU A 1 148 ? 0.235 17.918 16.371 1.00 78.25 148 LEU A C 1
ATOM 1185 O O . LEU A 1 148 ? 0.423 17.147 15.428 1.00 78.25 148 LEU A O 1
ATOM 1189 N N . TRP A 1 149 ? 0.230 19.242 16.211 1.00 81.38 149 TRP A N 1
ATOM 1190 C CA . TRP A 1 149 ? 0.414 19.889 14.912 1.00 81.38 149 TRP A CA 1
ATOM 1191 C C . TRP A 1 149 ? 1.803 19.613 14.311 1.00 81.38 149 TRP A C 1
ATOM 1193 O O . TRP A 1 149 ? 1.920 19.393 13.107 1.00 81.38 149 TRP A O 1
ATOM 1203 N N . GLN A 1 150 ? 2.853 19.551 15.144 1.00 83.44 150 GLN A N 1
ATOM 1204 C CA . GLN A 1 150 ? 4.216 19.240 14.695 1.00 83.44 150 GLN A CA 1
ATOM 1205 C C . GLN A 1 150 ? 4.310 17.793 14.217 1.00 83.44 150 GLN A C 1
ATOM 1207 O O . GLN A 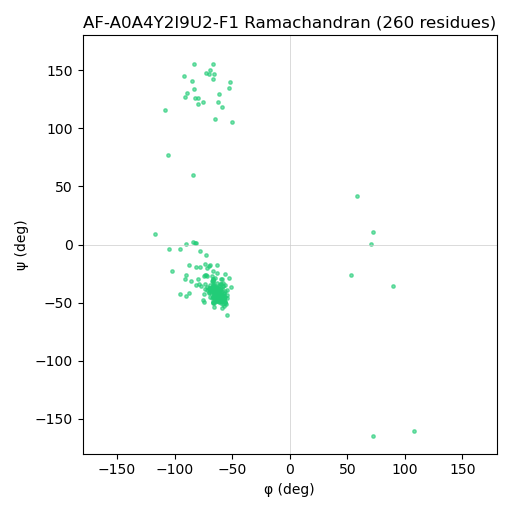1 150 ? 4.830 17.536 13.133 1.00 83.44 150 GLN A O 1
ATOM 1212 N N . MET A 1 151 ? 3.759 16.851 14.989 1.00 83.38 151 MET A N 1
ATOM 1213 C CA . MET A 1 151 ? 3.692 15.446 14.577 1.00 83.38 151 MET A CA 1
ATOM 1214 C C . MET A 1 151 ? 2.899 15.276 13.282 1.00 83.38 151 MET A C 1
ATOM 1216 O O . MET A 1 151 ? 3.349 14.584 12.371 1.00 83.38 151 MET A O 1
ATOM 1220 N N . THR A 1 152 ? 1.765 15.962 13.172 1.00 85.12 152 THR A N 1
ATOM 1221 C CA . THR A 1 152 ? 0.910 15.947 11.984 1.00 85.12 152 THR A CA 1
ATOM 1222 C C . THR A 1 152 ? 1.663 16.434 10.745 1.00 85.12 152 THR A C 1
ATOM 1224 O O . THR A 1 152 ? 1.662 15.753 9.720 1.00 85.12 152 THR A O 1
ATOM 1227 N N . LEU A 1 153 ? 2.366 17.569 10.830 1.00 87.75 153 LEU A N 1
ATOM 1228 C CA . LEU A 1 153 ? 3.165 18.090 9.716 1.00 87.75 153 LEU A CA 1
ATOM 1229 C C . LEU A 1 153 ? 4.303 17.145 9.318 1.00 87.75 153 LEU A C 1
ATOM 1231 O O . LEU A 1 153 ? 4.523 16.930 8.127 1.00 87.75 153 LEU A O 1
ATOM 1235 N N . ILE A 1 154 ? 5.001 16.550 10.290 1.00 88.44 154 ILE A N 1
ATOM 1236 C CA . ILE A 1 154 ? 6.072 15.577 10.024 1.00 88.44 154 ILE A CA 1
ATOM 1237 C C . ILE A 1 154 ? 5.516 14.351 9.287 1.00 88.44 154 ILE A C 1
ATOM 1239 O O . ILE A 1 154 ? 6.125 13.879 8.323 1.00 88.44 154 ILE A O 1
ATOM 1243 N N . ILE A 1 155 ? 4.353 13.846 9.705 1.00 88.19 155 ILE A N 1
ATOM 1244 C CA . ILE A 1 155 ? 3.691 12.709 9.058 1.00 88.19 155 ILE A CA 1
ATOM 1245 C C . ILE A 1 155 ? 3.287 13.076 7.629 1.00 88.19 155 ILE A C 1
ATOM 1247 O O . ILE A 1 155 ? 3.630 12.338 6.708 1.00 88.19 155 ILE A O 1
ATOM 1251 N N . TYR A 1 156 ? 2.645 14.227 7.412 1.00 90.00 156 TYR A N 1
ATOM 1252 C CA . TYR A 1 156 ? 2.270 14.669 6.065 1.00 90.00 156 TYR A CA 1
ATOM 1253 C C . TYR A 1 156 ? 3.474 14.849 5.145 1.00 90.00 156 TYR A C 1
ATOM 1255 O O . TYR A 1 156 ? 3.440 14.403 4.001 1.00 90.00 156 TYR A O 1
ATOM 1263 N N . PHE A 1 157 ? 4.555 15.451 5.639 1.00 91.31 157 PHE A N 1
ATOM 1264 C CA . PHE A 1 157 ? 5.783 15.595 4.863 1.00 91.31 157 PHE A CA 1
ATOM 1265 C C . PHE A 1 157 ? 6.397 14.235 4.510 1.00 91.31 157 PHE A C 1
ATOM 1267 O O . PHE A 1 157 ? 6.862 14.019 3.388 1.00 91.31 157 PHE A O 1
ATOM 1274 N N . THR A 1 158 ? 6.361 13.287 5.446 1.00 90.25 158 THR A N 1
ATOM 1275 C CA . THR A 1 158 ? 6.832 11.926 5.186 1.00 90.25 158 THR A CA 1
ATOM 1276 C C . THR A 1 158 ? 5.976 11.225 4.130 1.00 90.25 158 THR A C 1
ATOM 1278 O O . THR A 1 158 ? 6.510 10.613 3.212 1.00 90.25 158 THR A O 1
ATOM 1281 N N . TRP A 1 159 ? 4.652 11.343 4.210 1.00 91.00 159 TRP A N 1
ATOM 1282 C CA . TRP A 1 159 ? 3.754 10.807 3.189 1.00 91.00 159 TRP A CA 1
ATOM 1283 C C . TRP A 1 159 ? 4.001 11.425 1.822 1.00 91.00 159 TRP A C 1
ATOM 1285 O O . TRP A 1 159 ? 4.105 10.705 0.833 1.00 91.00 159 TRP A O 1
ATOM 1295 N N . PHE A 1 160 ? 4.130 12.750 1.774 1.00 92.88 160 PHE A N 1
ATOM 1296 C CA . PHE A 1 160 ? 4.392 13.478 0.543 1.00 92.88 160 PHE A CA 1
ATOM 1297 C C . PHE A 1 160 ? 5.699 13.015 -0.106 1.00 92.88 160 PHE A C 1
ATOM 1299 O O . PHE A 1 160 ? 5.687 12.583 -1.254 1.00 92.88 160 PHE A O 1
ATOM 1306 N N . SER A 1 161 ? 6.808 13.038 0.638 1.00 92.94 161 SER A N 1
ATOM 1307 C CA . SER A 1 161 ? 8.115 12.582 0.145 1.00 92.94 161 SER A CA 1
ATOM 1308 C C . SER A 1 161 ? 8.105 11.103 -0.253 1.00 92.94 161 SER A C 1
ATOM 1310 O O . SER A 1 161 ? 8.595 10.754 -1.326 1.00 92.94 161 SER A O 1
ATOM 1312 N N . GLY A 1 162 ? 7.481 10.248 0.561 1.00 91.62 162 GLY A N 1
ATOM 1313 C CA . GLY A 1 162 ? 7.317 8.820 0.304 1.00 91.62 162 GLY A CA 1
ATOM 1314 C C . GLY A 1 162 ? 6.596 8.537 -1.012 1.00 91.62 162 GLY A C 1
ATOM 1315 O O . GLY A 1 162 ? 7.110 7.819 -1.869 1.00 91.62 162 GLY A O 1
ATOM 1316 N N . LEU A 1 163 ? 5.423 9.144 -1.197 1.00 91.75 163 LEU A N 1
ATOM 1317 C CA . LEU A 1 163 ? 4.614 8.978 -2.403 1.00 91.75 163 LEU A CA 1
ATOM 1318 C C . LEU A 1 163 ? 5.262 9.626 -3.626 1.00 91.75 163 LEU A C 1
ATOM 1320 O O . LEU A 1 163 ? 5.208 9.049 -4.709 1.00 91.75 163 LEU A O 1
ATOM 1324 N N . PHE A 1 164 ? 5.896 10.789 -3.468 1.00 91.81 164 PHE A N 1
ATOM 1325 C CA . PHE A 1 164 ? 6.584 11.469 -4.562 1.00 91.81 164 PHE A CA 1
ATOM 1326 C C . PHE A 1 164 ? 7.695 10.592 -5.147 1.00 91.81 164 PHE A C 1
ATOM 1328 O O . PHE A 1 164 ? 7.734 10.371 -6.356 1.00 91.81 164 PHE A O 1
ATOM 1335 N N . VAL A 1 165 ? 8.545 10.016 -4.291 1.00 92.00 165 VAL A N 1
ATOM 1336 C CA . VAL A 1 165 ? 9.609 9.098 -4.722 1.00 92.00 165 VAL A CA 1
ATOM 1337 C C . VAL A 1 165 ? 9.025 7.784 -5.250 1.00 92.00 165 VAL A C 1
ATOM 1339 O O . VAL A 1 165 ? 9.469 7.297 -6.287 1.00 92.00 165 VAL A O 1
ATOM 1342 N N . TYR A 1 166 ? 8.000 7.228 -4.594 1.00 91.44 166 TYR A N 1
ATOM 1343 C CA . TYR A 1 166 ? 7.346 5.993 -5.036 1.00 91.44 166 TYR A CA 1
ATOM 1344 C C . TYR A 1 166 ? 6.787 6.117 -6.457 1.00 91.44 166 TYR A C 1
ATOM 1346 O O . TYR A 1 166 ? 7.079 5.275 -7.306 1.00 91.44 166 TYR A O 1
ATOM 1354 N N . TYR A 1 167 ? 6.004 7.163 -6.734 1.00 90.25 167 TYR A N 1
ATOM 1355 C CA . TYR A 1 167 ? 5.438 7.390 -8.062 1.00 90.25 167 TYR A CA 1
ATOM 1356 C C . TYR A 1 167 ? 6.495 7.834 -9.070 1.00 90.25 167 TYR A C 1
ATOM 1358 O O . TYR A 1 167 ? 6.440 7.388 -10.211 1.00 90.25 167 TYR A O 1
ATOM 1366 N N . GLY A 1 168 ? 7.481 8.636 -8.657 1.00 90.38 168 GLY A N 1
ATOM 1367 C CA . GLY A 1 168 ? 8.603 9.019 -9.514 1.00 90.38 168 GLY A CA 1
ATOM 1368 C C . GLY A 1 168 ? 9.349 7.800 -10.056 1.00 90.38 168 GLY A C 1
ATOM 1369 O O . GLY A 1 168 ? 9.516 7.667 -11.265 1.00 90.38 168 GLY A O 1
ATOM 1370 N N . LEU A 1 169 ? 9.707 6.854 -9.182 1.00 88.75 169 LEU A N 1
ATOM 1371 C CA . LEU A 1 169 ? 10.373 5.612 -9.586 1.00 88.75 169 LEU A CA 1
ATOM 1372 C C . LEU A 1 169 ? 9.457 4.695 -10.411 1.00 88.75 169 LEU A C 1
ATOM 1374 O O . LEU A 1 169 ? 9.920 4.111 -11.389 1.00 88.75 169 LEU A O 1
ATOM 1378 N N . SER A 1 170 ? 8.170 4.590 -10.056 1.00 88.19 170 SER A N 1
ATOM 1379 C CA . SER A 1 170 ? 7.182 3.784 -10.798 1.00 88.19 170 SER A CA 1
ATOM 1380 C C . SER A 1 170 ? 6.897 4.304 -12.209 1.00 88.19 170 SER A C 1
ATOM 1382 O O . SER A 1 170 ? 6.630 3.517 -13.111 1.00 88.19 170 SER A O 1
ATOM 1384 N N . TYR A 1 171 ? 6.899 5.621 -12.415 1.00 86.69 171 TYR A N 1
ATOM 1385 C CA . TYR A 1 171 ? 6.672 6.196 -13.743 1.00 86.69 171 TYR A CA 1
ATOM 1386 C C . TYR A 1 171 ? 7.937 6.175 -14.592 1.00 86.69 171 TYR A C 1
ATOM 1388 O O . TYR A 1 171 ? 7.858 5.905 -15.788 1.00 86.69 171 TYR A O 1
ATOM 1396 N N . ASN A 1 172 ? 9.101 6.356 -13.966 1.00 86.62 172 ASN A N 1
ATOM 1397 C CA . ASN A 1 172 ? 10.389 6.277 -14.647 1.00 86.62 172 ASN A CA 1
ATOM 1398 C C . ASN A 1 172 ? 10.789 4.841 -15.030 1.00 86.62 172 ASN A C 1
ATOM 1400 O O . ASN A 1 172 ? 11.757 4.637 -15.754 1.00 86.62 172 ASN A O 1
ATOM 1404 N N . THR A 1 173 ? 10.065 3.818 -14.561 1.00 83.94 173 THR A N 1
ATOM 1405 C CA . THR A 1 173 ? 10.450 2.416 -14.786 1.00 83.94 173 THR A CA 1
ATOM 1406 C C . THR A 1 173 ? 10.453 2.028 -16.272 1.00 83.94 173 THR A C 1
ATOM 1408 O O . THR A 1 173 ? 11.181 1.121 -16.665 1.00 83.94 173 THR A O 1
ATOM 1411 N N . ASN A 1 174 ? 9.677 2.738 -17.098 1.00 80.00 174 ASN A N 1
ATOM 1412 C CA . ASN A 1 174 ? 9.608 2.522 -18.546 1.00 80.00 174 ASN A CA 1
ATOM 1413 C C . ASN A 1 174 ? 10.798 3.120 -19.316 1.00 80.00 174 ASN A C 1
ATOM 1415 O O . ASN A 1 174 ? 11.024 2.726 -20.454 1.00 80.00 174 ASN A O 1
ATOM 1419 N N . GLU A 1 175 ? 11.529 4.065 -18.718 1.00 81.44 175 GLU A N 1
ATOM 1420 C CA . GLU A 1 175 ? 12.704 4.717 -19.322 1.00 81.44 175 GLU A CA 1
ATOM 1421 C C . GLU A 1 175 ? 14.025 4.052 -18.900 1.00 81.44 175 GLU A C 1
ATOM 1423 O O . GLU A 1 175 ? 15.098 4.427 -19.368 1.00 81.44 175 GLU A O 1
ATOM 1428 N N . LEU A 1 176 ? 13.961 3.058 -18.010 1.00 80.88 176 LEU A N 1
ATOM 1429 C CA . LEU A 1 176 ? 15.118 2.266 -17.601 1.00 80.88 176 LEU A CA 1
ATOM 1430 C C . LEU A 1 176 ? 15.607 1.368 -18.742 1.00 80.88 176 LEU A C 1
ATOM 1432 O O . LEU A 1 176 ? 14.812 0.850 -19.526 1.00 80.88 176 LEU A O 1
ATOM 1436 N N . ALA A 1 177 ? 16.913 1.099 -18.753 1.00 76.44 177 ALA A N 1
ATOM 1437 C CA . ALA A 1 177 ? 17.530 0.150 -19.671 1.00 76.44 177 ALA A CA 1
ATOM 1438 C C . ALA A 1 177 ? 16.832 -1.223 -19.635 1.00 76.44 177 ALA A C 1
ATOM 1440 O O . ALA A 1 177 ? 16.578 -1.775 -18.557 1.00 76.44 177 ALA A O 1
ATOM 1441 N N . GLY A 1 178 ? 16.576 -1.798 -20.811 1.00 82.25 178 GLY A N 1
ATOM 1442 C CA . GLY A 1 178 ? 15.956 -3.115 -20.972 1.00 82.25 178 GLY A CA 1
ATOM 1443 C C . GLY A 1 178 ? 14.514 -3.057 -21.477 1.00 82.25 178 GLY A C 1
ATOM 1444 O O . GLY A 1 178 ? 14.091 -2.080 -22.088 1.00 82.25 178 GLY A O 1
ATOM 1445 N N . ASP A 1 179 ? 13.773 -4.143 -21.265 1.00 86.31 179 ASP A N 1
ATOM 1446 C CA . ASP A 1 179 ? 12.376 -4.237 -21.687 1.00 86.31 179 ASP A CA 1
ATOM 1447 C C . ASP A 1 179 ? 11.444 -3.563 -20.654 1.00 86.31 179 ASP A C 1
ATOM 1449 O O . ASP A 1 179 ? 11.479 -3.935 -19.474 1.00 86.31 179 ASP A O 1
ATOM 1453 N N . PRO A 1 180 ? 10.583 -2.606 -21.059 1.00 86.06 180 PRO A N 1
ATOM 1454 C CA . PRO A 1 180 ? 9.691 -1.898 -20.140 1.00 86.06 180 PRO A CA 1
ATOM 1455 C C . PRO A 1 180 ? 8.715 -2.811 -19.387 1.00 86.06 180 PRO A C 1
ATOM 1457 O O . PRO A 1 180 ? 8.414 -2.556 -18.221 1.00 86.06 180 PRO A O 1
ATOM 1460 N N . PHE A 1 181 ? 8.237 -3.896 -20.010 1.00 87.31 181 PHE A N 1
ATOM 1461 C CA . PHE A 1 181 ? 7.319 -4.835 -19.360 1.00 87.31 181 PHE A CA 1
ATOM 1462 C C . PHE A 1 181 ? 8.034 -5.630 -18.269 1.00 87.31 181 PHE A C 1
ATOM 1464 O O . PHE A 1 181 ? 7.489 -5.797 -17.175 1.00 87.31 181 PHE A O 1
ATOM 1471 N N . VAL A 1 182 ? 9.265 -6.074 -18.539 1.00 87.56 182 VAL A N 1
ATOM 1472 C CA . VAL A 1 182 ? 10.113 -6.758 -17.553 1.00 87.56 182 VAL A CA 1
ATOM 1473 C C . VAL A 1 182 ? 10.490 -5.814 -16.416 1.00 87.56 182 VAL A C 1
ATOM 1475 O O . VAL A 1 182 ? 10.376 -6.197 -15.254 1.00 87.56 182 VAL A O 1
ATOM 1478 N N . ASN A 1 183 ? 10.875 -4.574 -16.720 1.00 89.88 183 ASN A N 1
ATOM 1479 C CA . ASN A 1 183 ? 11.237 -3.578 -15.713 1.00 89.88 183 ASN A CA 1
ATOM 1480 C C . ASN A 1 183 ? 10.047 -3.223 -14.806 1.00 89.88 183 ASN A C 1
ATOM 1482 O O . ASN A 1 183 ? 10.203 -3.147 -13.584 1.00 89.88 183 ASN A O 1
ATOM 1486 N N . PHE A 1 184 ? 8.842 -3.084 -15.366 1.00 89.88 184 PHE A N 1
ATOM 1487 C CA . PHE A 1 184 ? 7.624 -2.861 -14.584 1.00 89.88 184 PHE A CA 1
ATOM 1488 C C . PHE A 1 184 ? 7.268 -4.074 -13.712 1.00 89.88 184 PHE A C 1
ATOM 1490 O O . PHE A 1 184 ? 6.977 -3.922 -12.523 1.00 89.88 184 PHE A O 1
ATOM 1497 N N . ALA A 1 185 ? 7.347 -5.288 -14.267 1.00 90.75 185 ALA A N 1
ATOM 1498 C CA . ALA A 1 185 ? 7.115 -6.516 -13.509 1.00 90.75 185 ALA A CA 1
ATOM 1499 C C . ALA A 1 185 ? 8.141 -6.683 -12.376 1.00 90.75 185 ALA A C 1
ATOM 1501 O O . ALA A 1 185 ? 7.773 -7.051 -11.263 1.00 90.75 185 ALA A O 1
ATOM 1502 N N . LEU A 1 186 ? 9.413 -6.358 -12.627 1.00 90.50 186 LEU A N 1
ATOM 1503 C CA . LEU A 1 186 ? 10.478 -6.390 -11.628 1.00 90.50 186 LEU A CA 1
ATOM 1504 C C . LEU A 1 186 ? 10.231 -5.367 -10.513 1.00 90.50 186 LEU A C 1
ATOM 1506 O O . LEU A 1 186 ? 10.344 -5.711 -9.340 1.00 90.50 186 LEU A O 1
ATOM 1510 N N . SER A 1 187 ? 9.821 -4.147 -10.867 1.00 90.62 187 SER A N 1
ATOM 1511 C CA . SER A 1 187 ? 9.456 -3.096 -9.909 1.00 90.62 187 SER A CA 1
ATOM 1512 C C . SER A 1 187 ? 8.345 -3.551 -8.959 1.00 90.62 187 SER A C 1
ATOM 1514 O O . SER A 1 187 ? 8.462 -3.359 -7.750 1.00 90.62 187 SER A O 1
ATOM 1516 N N . GLY A 1 188 ? 7.323 -4.246 -9.473 1.00 90.00 188 GLY A N 1
ATOM 1517 C CA . GLY A 1 188 ? 6.289 -4.879 -8.646 1.00 90.00 188 GLY A CA 1
ATOM 1518 C C . GLY A 1 188 ? 6.789 -6.081 -7.841 1.00 90.00 188 GLY A C 1
ATOM 1519 O O . GLY A 1 188 ? 6.415 -6.254 -6.683 1.00 90.00 188 GLY A O 1
ATOM 1520 N N . ALA A 1 189 ? 7.669 -6.903 -8.418 1.00 92.38 189 ALA A N 1
ATOM 1521 C CA . ALA A 1 189 ? 8.209 -8.089 -7.757 1.00 92.38 189 ALA A CA 1
ATOM 1522 C C . ALA A 1 189 ? 9.072 -7.727 -6.538 1.00 92.38 189 ALA A C 1
ATOM 1524 O O . ALA A 1 189 ? 9.039 -8.426 -5.527 1.00 92.38 189 ALA A O 1
ATOM 1525 N N . VAL A 1 190 ? 9.802 -6.613 -6.614 1.00 93.50 190 VAL A N 1
ATOM 1526 C CA . VAL A 1 190 ? 10.642 -6.074 -5.534 1.00 93.50 190 VAL A CA 1
ATOM 1527 C C . VAL A 1 190 ? 9.813 -5.598 -4.332 1.00 93.50 190 VAL A C 1
ATOM 1529 O O . VAL A 1 190 ? 10.316 -5.586 -3.205 1.00 93.50 190 VAL A O 1
ATOM 1532 N N . GLU A 1 191 ? 8.530 -5.272 -4.517 1.00 91.69 191 GLU A N 1
ATOM 1533 C CA . GLU A 1 191 ? 7.656 -4.867 -3.411 1.00 91.69 191 GLU A CA 1
ATOM 1534 C C . GLU A 1 191 ? 7.344 -6.029 -2.453 1.00 91.69 191 GLU A C 1
ATOM 1536 O O . GLU A 1 191 ? 7.307 -5.824 -1.239 1.00 91.69 191 GLU A O 1
ATOM 1541 N N . PHE A 1 192 ? 7.220 -7.267 -2.949 1.00 91.38 192 PHE A N 1
ATOM 1542 C CA . PHE A 1 192 ? 6.971 -8.446 -2.106 1.00 91.38 192 PHE A CA 1
ATOM 1543 C C . PHE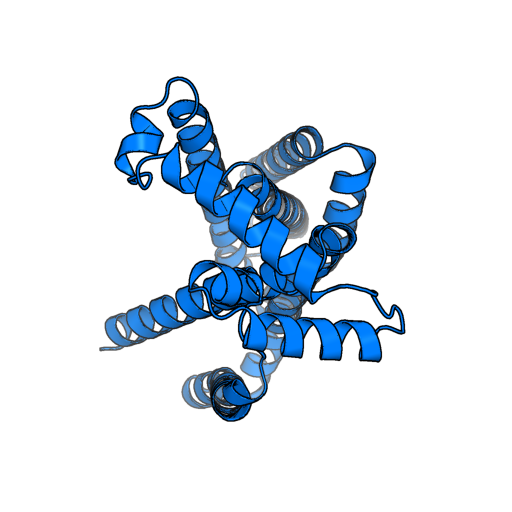 A 1 192 ? 8.010 -8.614 -0.982 1.00 91.38 192 PHE A C 1
ATOM 1545 O O . PHE A 1 192 ? 7.624 -8.581 0.192 1.00 91.38 192 PHE A O 1
ATOM 1552 N N . PRO A 1 193 ? 9.321 -8.773 -1.272 1.00 91.62 193 PRO A N 1
ATOM 1553 C CA . PRO A 1 193 ? 10.323 -8.909 -0.224 1.00 91.62 193 PRO A CA 1
ATOM 1554 C C . PRO A 1 193 ? 10.440 -7.640 0.626 1.00 91.62 193 PRO A C 1
ATOM 1556 O O . PRO A 1 193 ? 10.754 -7.751 1.812 1.00 91.62 193 PRO A O 1
ATOM 1559 N N . ALA A 1 194 ? 10.150 -6.453 0.073 1.00 91.06 194 ALA A N 1
ATOM 1560 C CA . ALA A 1 194 ? 10.141 -5.211 0.843 1.00 91.06 194 ALA A CA 1
ATOM 1561 C C . ALA A 1 194 ? 9.097 -5.268 1.962 1.00 91.06 194 ALA A C 1
ATOM 1563 O O . ALA A 1 194 ? 9.419 -4.995 3.120 1.00 91.06 194 ALA A O 1
ATOM 1564 N N . TYR A 1 195 ? 7.873 -5.700 1.655 1.00 88.88 195 TYR A N 1
ATOM 1565 C CA . TYR A 1 195 ? 6.803 -5.853 2.639 1.00 88.88 195 TYR A CA 1
ATOM 1566 C C . TYR A 1 195 ? 7.131 -6.906 3.709 1.00 88.88 195 TYR A C 1
ATOM 1568 O O . TYR A 1 195 ? 6.976 -6.630 4.904 1.00 88.88 195 TYR A O 1
ATOM 1576 N N . PHE A 1 196 ? 7.668 -8.069 3.320 1.00 87.62 196 PHE A N 1
ATOM 1577 C CA . PHE A 1 196 ? 8.094 -9.101 4.276 1.00 87.62 196 PHE A CA 1
ATOM 1578 C C . PHE A 1 196 ? 9.212 -8.615 5.208 1.00 87.62 196 PHE A C 1
ATOM 1580 O O . PHE A 1 196 ? 9.123 -8.787 6.428 1.00 87.62 196 PHE A O 1
ATOM 1587 N N . LEU A 1 197 ? 10.249 -7.971 4.663 1.00 86.75 197 LEU A N 1
ATOM 1588 C CA . LEU A 1 197 ? 11.356 -7.457 5.469 1.00 86.75 197 LEU A CA 1
ATOM 1589 C C . LEU A 1 197 ? 10.889 -6.338 6.402 1.00 86.75 197 LEU A C 1
ATOM 1591 O O . LEU A 1 197 ? 11.303 -6.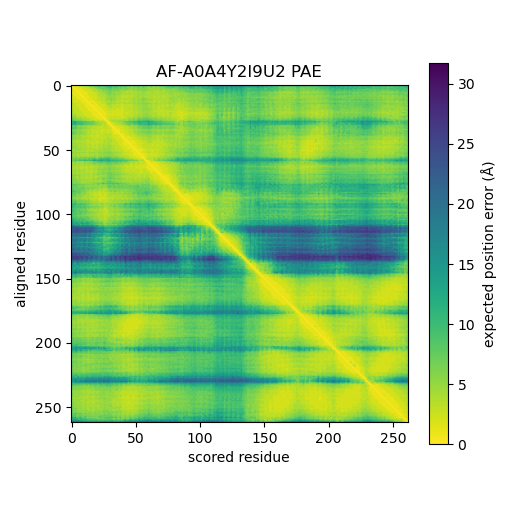281 7.560 1.00 86.75 197 LEU A O 1
ATOM 1595 N N . THR A 1 198 ? 9.993 -5.478 5.920 1.00 84.38 198 THR A N 1
ATOM 1596 C CA . THR A 1 198 ? 9.419 -4.391 6.716 1.00 84.38 198 THR A CA 1
ATOM 1597 C C . THR A 1 198 ? 8.669 -4.927 7.924 1.00 84.38 198 THR A C 1
ATOM 1599 O O . THR A 1 198 ? 8.850 -4.419 9.031 1.00 84.38 198 THR A O 1
ATOM 1602 N N . MET A 1 199 ? 7.885 -5.993 7.746 1.00 82.38 199 MET A N 1
ATOM 1603 C CA . MET A 1 199 ? 7.203 -6.649 8.857 1.00 82.38 199 MET A CA 1
ATOM 1604 C C . MET A 1 199 ? 8.208 -7.084 9.934 1.00 82.38 199 MET A C 1
ATOM 1606 O O . MET A 1 199 ? 8.055 -6.725 11.101 1.00 82.38 199 MET A O 1
ATOM 1610 N N . PHE A 1 200 ? 9.279 -7.784 9.552 1.00 83.19 200 PHE A N 1
ATOM 1611 C CA . PHE A 1 200 ? 10.317 -8.220 10.492 1.00 83.19 200 PHE A CA 1
ATOM 1612 C C . PHE A 1 200 ? 11.058 -7.045 11.157 1.00 83.19 200 PHE A C 1
ATOM 1614 O O . PHE A 1 200 ? 11.356 -7.070 12.357 1.00 83.19 200 PHE A O 1
ATOM 1621 N N . ALA A 1 201 ? 11.332 -5.984 10.397 1.00 83.94 201 ALA A N 1
ATOM 1622 C CA . ALA A 1 201 ? 12.002 -4.788 10.892 1.00 83.94 201 ALA A CA 1
ATOM 1623 C C . ALA A 1 201 ? 11.165 -4.056 11.956 1.00 83.94 201 ALA A C 1
ATOM 1625 O O . ALA A 1 201 ? 11.715 -3.645 12.980 1.00 83.94 201 ALA A O 1
ATOM 1626 N N . ILE A 1 202 ? 9.844 -3.960 11.758 1.00 81.25 202 ILE A N 1
ATOM 1627 C CA . ILE A 1 202 ? 8.919 -3.352 12.727 1.00 81.25 202 ILE A CA 1
ATOM 1628 C C . ILE A 1 202 ? 8.899 -4.147 14.040 1.00 81.25 202 ILE A C 1
ATOM 1630 O O . ILE A 1 202 ? 8.959 -3.543 15.114 1.00 81.25 202 ILE A O 1
ATOM 1634 N N . TYR A 1 203 ? 8.852 -5.484 13.972 1.00 78.56 203 TYR A N 1
ATOM 1635 C CA . TYR A 1 203 ? 8.833 -6.337 15.169 1.00 78.56 203 TYR A CA 1
ATOM 1636 C C . TYR A 1 203 ? 10.139 -6.288 15.972 1.00 78.56 203 TYR A C 1
ATOM 1638 O O . TYR A 1 203 ? 10.098 -6.374 17.196 1.00 78.56 203 TYR A O 1
ATOM 1646 N N . SER A 1 204 ? 11.288 -6.151 15.306 1.00 78.69 204 SER A N 1
ATOM 1647 C CA . SER A 1 204 ? 12.602 -6.225 15.961 1.00 78.69 204 SER A CA 1
ATOM 1648 C C . SER A 1 204 ? 13.125 -4.876 16.462 1.00 78.69 204 SER A C 1
ATOM 1650 O O . SER A 1 204 ? 13.644 -4.796 17.572 1.00 78.69 204 SER A O 1
ATOM 1652 N N . LYS A 1 205 ? 13.016 -3.812 15.656 1.00 77.50 205 LYS A N 1
ATOM 1653 C CA . LYS A 1 205 ? 13.679 -2.514 15.905 1.00 77.50 205 LYS A CA 1
ATOM 1654 C C . LYS A 1 205 ? 12.703 -1.351 16.112 1.00 77.50 205 LYS A C 1
ATOM 1656 O O . LYS A 1 205 ? 13.120 -0.192 16.167 1.00 77.50 205 LYS A O 1
ATOM 1661 N N . GLY A 1 206 ? 11.407 -1.638 16.227 1.00 80.19 206 GLY A N 1
ATOM 1662 C CA . GLY A 1 206 ? 10.356 -0.623 16.279 1.00 80.19 206 GLY A CA 1
ATOM 1663 C C . GLY A 1 206 ? 10.128 0.054 14.922 1.00 80.19 206 GLY A C 1
ATOM 1664 O O . GLY A 1 206 ? 10.547 -0.449 13.889 1.00 80.19 206 GLY A O 1
ATOM 1665 N N . ARG A 1 207 ? 9.434 1.201 14.906 1.00 78.88 207 ARG A N 1
ATOM 1666 C CA . ARG A 1 207 ? 8.951 1.838 13.660 1.00 78.88 207 ARG A CA 1
ATOM 1667 C C . ARG A 1 207 ? 9.894 2.924 13.132 1.00 78.88 207 ARG A C 1
ATOM 1669 O O . ARG A 1 207 ? 10.194 2.974 11.946 1.00 78.88 207 ARG A O 1
ATOM 1676 N N . LYS A 1 208 ? 10.413 3.771 14.028 1.00 83.75 208 LYS A N 1
ATOM 1677 C CA . LYS A 1 208 ? 11.202 4.964 13.669 1.00 83.75 208 LYS A CA 1
ATOM 1678 C C . LYS A 1 208 ? 12.540 4.628 13.003 1.00 83.75 208 LYS A C 1
ATOM 1680 O O . LYS A 1 208 ? 12.899 5.250 12.011 1.00 83.75 208 LYS A O 1
ATOM 1685 N N . ILE A 1 209 ? 13.284 3.661 13.543 1.00 87.38 209 ILE A N 1
ATOM 1686 C CA . ILE A 1 209 ? 14.629 3.333 13.043 1.00 87.38 209 ILE A CA 1
ATOM 1687 C C . ILE A 1 209 ? 14.566 2.735 11.627 1.00 87.38 209 ILE A C 1
ATOM 1689 O O . ILE A 1 209 ? 15.255 3.262 10.753 1.00 87.38 209 ILE A O 1
ATOM 1693 N N . PRO A 1 210 ? 13.734 1.709 11.344 1.00 87.44 210 PRO A N 1
ATOM 1694 C CA . PRO A 1 210 ? 13.609 1.181 9.985 1.00 87.44 210 PRO A CA 1
ATOM 1695 C C . PRO A 1 210 ? 13.176 2.236 8.968 1.00 87.44 210 PRO A C 1
ATOM 1697 O O . PRO A 1 210 ? 13.677 2.241 7.850 1.00 87.44 210 PRO A O 1
ATOM 1700 N N . MET A 1 211 ? 12.310 3.166 9.365 1.00 87.38 211 MET A N 1
ATOM 1701 C CA . MET A 1 211 ? 11.838 4.255 8.513 1.00 87.38 211 MET A CA 1
ATOM 1702 C C . MET A 1 211 ? 12.960 5.230 8.132 1.00 87.38 211 MET A C 1
ATOM 1704 O O . MET A 1 211 ? 13.117 5.558 6.963 1.00 87.38 211 MET A O 1
ATOM 1708 N N . VAL A 1 212 ? 13.799 5.644 9.087 1.00 89.19 212 VAL A N 1
ATOM 1709 C CA . VAL A 1 212 ? 14.953 6.515 8.792 1.00 89.19 212 VAL A CA 1
ATOM 1710 C C . VAL A 1 212 ? 15.964 5.805 7.890 1.00 89.19 212 VAL A C 1
ATOM 1712 O O . VAL A 1 212 ? 16.453 6.398 6.933 1.00 89.19 212 VAL A O 1
ATOM 1715 N N . ILE A 1 213 ? 16.258 4.530 8.168 1.00 91.88 213 ILE A N 1
ATOM 1716 C CA . ILE A 1 213 ? 17.214 3.741 7.381 1.00 91.88 213 ILE A CA 1
ATOM 1717 C C . ILE A 1 213 ? 16.717 3.565 5.944 1.00 91.88 213 ILE A C 1
ATOM 1719 O O . ILE A 1 213 ? 17.464 3.809 5.002 1.00 91.88 213 ILE A O 1
ATOM 1723 N N . THR A 1 214 ? 15.460 3.160 5.767 1.00 91.38 214 THR A N 1
ATOM 1724 C CA . THR A 1 214 ? 14.882 2.910 4.439 1.00 91.38 214 THR A CA 1
ATOM 1725 C C . THR A 1 214 ? 14.781 4.192 3.622 1.00 91.38 214 THR A C 1
ATOM 1727 O O . THR A 1 214 ? 15.259 4.215 2.493 1.00 91.38 214 THR A O 1
ATOM 1730 N N . THR A 1 215 ? 14.286 5.292 4.190 1.00 91.00 215 THR A N 1
ATOM 1731 C CA . THR A 1 215 ? 14.245 6.580 3.480 1.00 91.00 215 THR A CA 1
ATOM 1732 C C . THR A 1 215 ? 15.648 7.105 3.159 1.00 91.00 215 THR A C 1
ATOM 1734 O O . THR A 1 215 ? 15.872 7.614 2.063 1.00 91.00 215 THR A O 1
ATOM 1737 N N . GLY A 1 216 ? 16.615 6.943 4.069 1.00 92.88 216 GLY A N 1
ATOM 1738 C CA . GLY A 1 216 ? 18.004 7.357 3.848 1.00 92.88 216 GLY A CA 1
ATOM 1739 C C . GLY A 1 216 ? 18.690 6.577 2.723 1.00 92.88 216 GLY A C 1
ATOM 1740 O O . GLY A 1 216 ? 19.263 7.181 1.819 1.00 92.88 216 GLY A O 1
ATOM 1741 N N . ILE A 1 217 ? 18.588 5.243 2.739 1.00 93.06 217 ILE A N 1
ATOM 1742 C CA . ILE A 1 217 ? 19.148 4.383 1.684 1.00 93.06 217 ILE A CA 1
ATOM 1743 C C . ILE A 1 217 ? 18.429 4.629 0.354 1.00 93.06 217 ILE A C 1
ATOM 1745 O O . ILE A 1 217 ? 19.088 4.746 -0.676 1.00 93.06 217 ILE A O 1
ATOM 1749 N N . GLY A 1 218 ? 17.098 4.762 0.367 1.00 91.75 218 GLY A N 1
ATOM 1750 C CA . GLY A 1 218 ? 16.311 5.044 -0.834 1.00 91.75 218 GLY A CA 1
ATOM 1751 C C . GLY A 1 218 ? 16.678 6.385 -1.474 1.00 91.75 218 GLY A C 1
ATOM 1752 O O . GLY A 1 218 ? 16.873 6.456 -2.686 1.00 91.75 218 GLY A O 1
ATOM 1753 N N . GLY A 1 219 ? 16.853 7.431 -0.661 1.00 91.44 219 GLY A N 1
ATOM 1754 C CA . GLY A 1 219 ? 17.314 8.739 -1.127 1.00 91.44 219 GLY A CA 1
ATOM 1755 C C . GLY A 1 219 ? 18.734 8.696 -1.692 1.00 91.44 219 GLY A C 1
ATOM 1756 O O . GLY A 1 219 ? 18.978 9.225 -2.774 1.00 91.44 219 GLY A O 1
ATOM 1757 N N . LEU A 1 220 ? 19.659 8.010 -1.011 1.00 93.31 220 LEU A N 1
ATOM 1758 C CA . LEU A 1 220 ? 21.027 7.832 -1.502 1.00 93.31 220 LEU A CA 1
ATOM 1759 C C . LEU A 1 220 ? 21.056 7.074 -2.836 1.00 93.31 220 LEU A C 1
ATOM 1761 O O . LEU A 1 220 ? 21.767 7.484 -3.749 1.00 93.31 220 LEU A O 1
ATOM 1765 N N . ALA A 1 221 ? 20.251 6.017 -2.978 1.00 91.44 221 ALA A N 1
ATOM 1766 C CA . ALA A 1 221 ? 20.135 5.270 -4.226 1.00 91.44 221 ALA A CA 1
ATOM 1767 C C . ALA A 1 221 ? 19.652 6.163 -5.383 1.00 91.44 221 ALA A C 1
ATOM 1769 O O . ALA A 1 221 ? 20.237 6.124 -6.461 1.00 91.44 221 ALA A O 1
ATOM 1770 N N . CYS A 1 222 ? 18.660 7.030 -5.145 1.00 89.44 222 CYS A N 1
ATOM 1771 C CA . CYS A 1 222 ? 18.170 7.982 -6.151 1.00 89.44 222 CYS A CA 1
ATOM 1772 C C . CYS A 1 222 ? 19.197 9.077 -6.506 1.00 89.44 222 CYS A C 1
ATOM 1774 O O . CYS A 1 222 ? 19.227 9.563 -7.633 1.00 89.44 222 CYS A O 1
ATOM 1776 N N . LEU A 1 223 ? 20.057 9.488 -5.570 1.00 90.50 223 LEU A N 1
ATOM 1777 C CA . LEU A 1 223 ? 21.137 10.438 -5.870 1.00 90.50 223 LEU A CA 1
ATOM 1778 C C . LEU A 1 223 ? 22.243 9.787 -6.707 1.00 90.50 223 LEU A C 1
ATOM 1780 O O . LEU A 1 223 ? 22.765 10.399 -7.636 1.00 90.50 223 LEU A O 1
ATOM 1784 N N . LEU A 1 224 ? 22.569 8.531 -6.407 1.00 90.06 224 LEU A N 1
ATOM 1785 C CA . LEU A 1 224 ? 23.581 7.760 -7.126 1.00 90.06 224 LEU A CA 1
ATOM 1786 C C . LEU A 1 224 ? 23.157 7.384 -8.554 1.00 90.06 224 LEU A C 1
ATOM 1788 O O . LEU A 1 224 ? 24.030 7.085 -9.366 1.00 90.06 224 LEU A O 1
ATOM 1792 N N . THR A 1 225 ? 21.864 7.440 -8.896 1.00 86.12 225 THR A N 1
ATOM 1793 C CA . THR A 1 225 ? 21.410 7.267 -10.288 1.00 86.12 225 THR A CA 1
ATOM 1794 C C . THR A 1 225 ? 21.705 8.468 -11.185 1.00 86.12 225 THR A C 1
ATOM 1796 O O . THR A 1 225 ? 21.866 8.278 -12.382 1.00 86.12 225 THR A O 1
ATOM 1799 N N . TYR A 1 226 ? 21.816 9.689 -10.644 1.00 85.88 226 TYR A N 1
ATOM 1800 C CA . TYR A 1 226 ? 22.036 10.905 -11.443 1.00 85.88 226 TYR A CA 1
ATOM 1801 C C . TYR A 1 226 ? 23.330 10.912 -12.287 1.00 85.88 226 TYR A C 1
ATOM 1803 O O . TYR A 1 226 ? 23.266 11.289 -13.454 1.00 85.88 226 TYR A O 1
ATOM 1811 N N . PRO A 1 227 ? 24.508 10.516 -11.760 1.00 87.25 227 PRO A N 1
ATOM 1812 C CA . PRO A 1 227 ? 25.745 10.523 -12.543 1.00 87.25 227 PRO A CA 1
ATOM 1813 C C . PRO A 1 227 ? 25.876 9.345 -13.525 1.00 87.25 227 PRO A C 1
ATOM 1815 O O . PRO A 1 227 ? 26.859 9.291 -14.263 1.00 87.25 227 PRO A O 1
ATOM 1818 N N . LEU A 1 228 ? 24.955 8.376 -13.512 1.00 84.81 228 LEU A N 1
ATOM 1819 C CA . LEU A 1 228 ? 25.057 7.165 -14.324 1.00 84.81 228 LEU A CA 1
ATOM 1820 C C . LEU A 1 228 ? 24.354 7.329 -15.681 1.00 84.81 228 LEU A C 1
ATOM 1822 O O . LEU A 1 228 ? 23.303 7.962 -15.758 1.00 84.81 228 LEU A O 1
ATOM 1826 N N . PRO A 1 229 ? 24.889 6.724 -16.758 1.00 79.44 229 PRO A N 1
ATOM 1827 C CA . PRO A 1 229 ? 24.207 6.698 -18.046 1.00 79.44 229 PRO A CA 1
ATOM 1828 C C . PRO A 1 229 ? 22.921 5.858 -17.979 1.00 79.44 229 PRO A C 1
ATOM 1830 O O . PRO A 1 229 ? 22.884 4.803 -17.336 1.00 79.44 229 PRO A O 1
ATOM 1833 N N . SER A 1 230 ? 21.877 6.314 -18.675 1.00 71.06 230 SER A N 1
ATOM 1834 C CA . SER A 1 230 ? 20.532 5.716 -18.653 1.00 71.06 230 SER A CA 1
ATOM 1835 C C . SER A 1 230 ? 20.498 4.250 -19.103 1.00 71.06 230 SER A C 1
ATOM 1837 O O . SER A 1 230 ? 19.707 3.473 -18.576 1.00 71.06 230 SER A O 1
ATOM 1839 N N . ASP A 1 231 ? 21.411 3.849 -19.993 1.00 71.94 231 ASP A N 1
ATOM 1840 C CA . ASP A 1 231 ? 21.485 2.493 -20.561 1.00 71.94 231 ASP A CA 1
ATOM 1841 C C . ASP A 1 231 ? 22.244 1.481 -19.683 1.00 71.94 231 ASP A C 1
ATOM 1843 O O . ASP A 1 231 ? 22.439 0.324 -20.060 1.00 71.94 231 ASP A O 1
ATOM 1847 N N . SER A 1 232 ? 22.712 1.894 -18.503 1.00 82.81 232 SER A N 1
ATOM 1848 C CA . SER A 1 232 ? 23.456 1.008 -17.612 1.00 82.81 232 SER A CA 1
ATOM 1849 C C . SER A 1 232 ? 22.527 0.149 -16.758 1.00 82.81 232 SER A C 1
ATOM 1851 O O . SER A 1 232 ? 21.636 0.654 -16.075 1.00 82.81 232 SER A O 1
ATOM 1853 N N . TRP A 1 233 ? 22.819 -1.152 -16.679 1.00 84.31 233 TRP A N 1
ATOM 1854 C CA . TRP A 1 233 ? 22.166 -2.064 -15.734 1.00 84.31 233 TRP A CA 1
ATOM 1855 C C . TRP A 1 233 ? 22.310 -1.602 -14.271 1.00 84.31 233 TRP A C 1
ATOM 1857 O O . TRP A 1 233 ? 21.451 -1.919 -13.446 1.00 84.31 233 TRP A O 1
ATOM 1867 N N . LEU A 1 234 ? 23.358 -0.824 -13.947 1.00 87.06 234 LEU A N 1
ATOM 1868 C CA . LEU A 1 234 ? 23.518 -0.220 -12.621 1.00 87.06 234 LEU A CA 1
ATOM 1869 C C . LEU A 1 234 ? 22.377 0.751 -12.312 1.00 87.06 234 LEU A C 1
ATOM 1871 O O . LEU A 1 234 ? 21.878 0.741 -11.191 1.00 87.06 234 LEU A O 1
ATOM 1875 N N . THR A 1 235 ? 21.939 1.554 -13.284 1.00 86.62 235 THR A N 1
ATOM 1876 C CA . THR A 1 235 ? 20.836 2.510 -13.118 1.00 86.62 235 THR A CA 1
ATOM 1877 C C 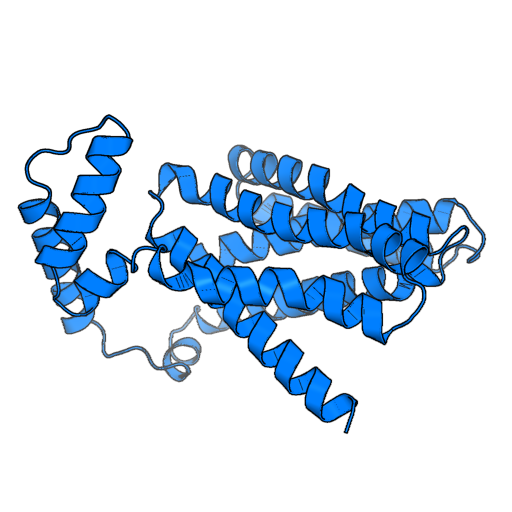. THR A 1 235 ? 19.543 1.774 -12.772 1.00 86.62 235 THR A C 1
ATOM 1879 O O . THR A 1 235 ? 18.854 2.144 -11.819 1.00 86.62 235 THR A O 1
ATOM 1882 N N . THR A 1 236 ? 19.267 0.660 -13.457 1.00 87.25 236 THR A N 1
ATOM 1883 C CA . THR A 1 236 ? 18.138 -0.226 -13.142 1.00 87.25 236 THR A CA 1
ATOM 1884 C C . THR A 1 236 ? 18.277 -0.838 -11.748 1.00 87.25 236 THR A C 1
ATOM 1886 O O . THR A 1 236 ? 17.338 -0.764 -10.960 1.00 87.25 236 THR A O 1
ATOM 1889 N N . ALA A 1 237 ? 19.446 -1.370 -11.378 1.00 89.44 237 ALA A N 1
ATOM 1890 C CA . ALA A 1 237 ? 19.663 -1.959 -10.054 1.00 89.44 237 ALA A CA 1
ATOM 1891 C C . ALA A 1 237 ? 19.482 -0.939 -8.912 1.00 89.44 237 ALA A C 1
ATOM 1893 O O . ALA A 1 237 ? 18.794 -1.220 -7.930 1.00 89.44 237 ALA A O 1
ATOM 1894 N N . LEU A 1 238 ? 20.045 0.263 -9.052 1.00 90.56 238 LEU A N 1
ATOM 1895 C CA . LEU A 1 238 ? 19.892 1.354 -8.088 1.00 90.56 238 LEU A CA 1
ATOM 1896 C C . LEU A 1 238 ? 18.443 1.843 -7.995 1.00 90.56 238 LEU A C 1
ATOM 1898 O O . LEU A 1 238 ? 17.952 2.065 -6.888 1.00 90.56 238 LEU A O 1
ATOM 1902 N N . SER A 1 239 ? 17.738 1.942 -9.125 1.00 90.44 239 SER A N 1
ATOM 1903 C CA . SER A 1 239 ? 16.310 2.267 -9.144 1.00 90.44 239 SER A CA 1
ATOM 1904 C C . SER A 1 239 ? 15.484 1.214 -8.397 1.00 90.44 239 SER A C 1
ATOM 1906 O O . SER A 1 239 ? 14.635 1.573 -7.582 1.00 90.44 239 SER A O 1
ATOM 1908 N N . MET A 1 240 ? 15.792 -0.079 -8.570 1.00 92.06 240 MET A N 1
ATOM 1909 C CA . MET A 1 240 ? 15.126 -1.168 -7.843 1.00 92.06 240 MET A CA 1
ATOM 1910 C C . MET A 1 240 ? 15.434 -1.151 -6.341 1.00 92.06 240 MET A C 1
ATOM 1912 O O . MET A 1 240 ? 14.539 -1.388 -5.533 1.00 92.06 240 MET A O 1
ATOM 1916 N N . ILE A 1 241 ? 16.662 -0.811 -5.934 1.00 93.19 241 ILE A N 1
ATOM 1917 C CA . ILE A 1 241 ? 17.006 -0.613 -4.514 1.00 93.19 241 ILE A CA 1
ATOM 1918 C C . ILE A 1 241 ? 16.232 0.580 -3.938 1.00 93.19 241 ILE A C 1
ATOM 1920 O O . ILE A 1 241 ? 15.642 0.474 -2.862 1.00 93.19 241 ILE A O 1
ATOM 1924 N N . GLY A 1 242 ? 16.177 1.699 -4.666 1.00 92.38 242 GLY A N 1
ATOM 1925 C CA . GLY A 1 242 ? 15.372 2.860 -4.288 1.00 92.38 242 GLY A CA 1
ATOM 1926 C C . GLY A 1 242 ? 13.895 2.497 -4.130 1.00 92.38 242 GLY A C 1
ATOM 1927 O O . GLY A 1 242 ? 13.274 2.843 -3.124 1.00 92.38 242 GLY A O 1
ATOM 1928 N N . LYS A 1 243 ? 13.363 1.715 -5.076 1.00 92.00 243 LYS A N 1
ATOM 1929 C CA . LYS A 1 243 ? 11.985 1.219 -5.085 1.00 92.00 243 LYS A CA 1
ATOM 1930 C C . LYS A 1 243 ? 11.699 0.312 -3.885 1.00 92.00 243 LYS A C 1
ATOM 1932 O O . LYS A 1 243 ? 10.713 0.517 -3.186 1.00 92.00 243 LYS A O 1
ATOM 1937 N N . PHE A 1 244 ? 12.589 -0.631 -3.589 1.00 93.81 244 PHE A N 1
ATOM 1938 C CA . PHE A 1 244 ? 12.508 -1.488 -2.405 1.00 93.81 244 PHE A CA 1
ATOM 1939 C C . PHE A 1 244 ? 12.425 -0.664 -1.114 1.00 93.81 244 PHE A C 1
ATOM 1941 O O . PHE A 1 244 ? 11.534 -0.853 -0.282 1.00 93.81 244 PHE A O 1
ATOM 1948 N N . CYS A 1 245 ? 13.355 0.278 -0.957 1.00 93.31 245 CYS A N 1
ATOM 1949 C CA . CYS A 1 245 ? 13.469 1.101 0.234 1.00 93.31 245 CYS A CA 1
ATOM 1950 C C . CYS A 1 245 ? 12.260 2.021 0.425 1.00 93.31 245 CYS A C 1
ATOM 1952 O O . CYS A 1 245 ? 11.748 2.128 1.539 1.00 93.31 245 CYS A O 1
ATOM 1954 N N . ILE A 1 246 ? 11.767 2.656 -0.642 1.00 93.38 246 ILE A N 1
ATOM 1955 C CA . ILE A 1 246 ? 10.616 3.554 -0.531 1.00 93.38 246 ILE A CA 1
ATOM 1956 C C . ILE A 1 246 ? 9.321 2.788 -0.248 1.00 93.38 246 ILE A C 1
ATOM 1958 O O . ILE A 1 246 ? 8.522 3.235 0.572 1.00 93.38 246 ILE A O 1
ATOM 1962 N N . THR A 1 247 ? 9.138 1.603 -0.839 1.00 92.06 247 THR A N 1
ATOM 1963 C CA . THR A 1 247 ? 7.989 0.736 -0.544 1.00 92.06 247 THR A CA 1
ATOM 1964 C C . THR A 1 247 ? 7.975 0.332 0.930 1.00 92.06 247 THR A C 1
ATOM 1966 O O . THR A 1 247 ? 6.936 0.425 1.586 1.00 92.06 247 THR A O 1
ATOM 1969 N N . ALA A 1 248 ? 9.136 -0.030 1.486 1.00 90.69 248 ALA A N 1
ATOM 1970 C CA . ALA A 1 248 ? 9.279 -0.312 2.911 1.00 90.69 248 ALA A CA 1
ATOM 1971 C C . ALA A 1 248 ? 8.942 0.912 3.787 1.00 90.69 248 ALA A C 1
ATOM 1973 O O . ALA A 1 248 ? 8.191 0.796 4.757 1.00 90.69 248 ALA A O 1
ATOM 1974 N N . ALA A 1 249 ? 9.438 2.100 3.428 1.00 90.88 249 ALA A N 1
ATOM 1975 C CA . ALA A 1 249 ? 9.167 3.335 4.164 1.00 90.88 249 ALA A CA 1
ATOM 1976 C C . ALA A 1 249 ? 7.669 3.701 4.170 1.00 90.88 249 ALA A C 1
ATOM 1978 O O . ALA A 1 249 ? 7.118 4.026 5.224 1.00 90.88 249 ALA A O 1
ATOM 1979 N N . VAL A 1 250 ? 6.993 3.594 3.019 1.00 89.25 250 VAL A N 1
ATOM 1980 C CA . VAL A 1 250 ? 5.549 3.855 2.887 1.00 89.25 250 VAL A CA 1
ATOM 1981 C C . VAL A 1 250 ? 4.732 2.847 3.700 1.00 89.25 250 VAL A C 1
ATOM 1983 O O . VAL A 1 250 ? 3.799 3.237 4.402 1.00 89.25 250 VAL A O 1
ATOM 1986 N N . ALA A 1 251 ? 5.109 1.566 3.689 1.00 86.00 251 ALA A N 1
ATOM 1987 C CA . ALA A 1 251 ? 4.457 0.540 4.502 1.00 86.00 251 ALA A CA 1
ATOM 1988 C C . ALA A 1 251 ? 4.538 0.853 6.008 1.00 86.00 251 ALA A C 1
ATOM 1990 O O . ALA A 1 251 ? 3.552 0.721 6.735 1.00 86.00 251 ALA A O 1
ATOM 1991 N N . ILE A 1 252 ? 5.700 1.319 6.483 1.00 84.88 252 ILE A N 1
ATOM 1992 C CA . ILE A 1 252 ? 5.866 1.752 7.878 1.00 84.88 252 ILE A CA 1
ATOM 1993 C C . ILE A 1 252 ? 5.007 2.986 8.161 1.00 84.88 252 ILE A C 1
ATOM 1995 O O . ILE A 1 252 ? 4.387 3.054 9.222 1.00 84.88 252 ILE A O 1
ATOM 1999 N N . ALA A 1 253 ? 4.926 3.937 7.225 1.00 86.50 253 ALA A N 1
ATOM 2000 C CA . ALA A 1 253 ? 4.114 5.142 7.378 1.00 86.50 253 ALA A CA 1
ATOM 2001 C C . ALA A 1 253 ? 2.616 4.824 7.554 1.00 86.50 253 ALA A C 1
ATOM 2003 O O . ALA A 1 253 ? 1.973 5.446 8.404 1.00 86.50 253 ALA A O 1
ATOM 2004 N N . PHE A 1 254 ? 2.075 3.823 6.842 1.00 82.12 254 PHE A N 1
ATOM 2005 C CA . PHE A 1 254 ? 0.700 3.331 7.046 1.00 82.12 254 PHE A CA 1
ATOM 2006 C C . PHE A 1 254 ? 0.462 2.866 8.487 1.00 82.12 254 PHE A C 1
ATOM 2008 O O . PHE A 1 254 ? -0.509 3.280 9.123 1.00 82.12 254 PHE A O 1
ATOM 2015 N N . VAL A 1 255 ? 1.363 2.038 9.024 1.00 78.75 255 VAL A N 1
ATOM 2016 C CA . VAL A 1 255 ? 1.255 1.519 10.397 1.00 78.75 255 VAL A CA 1
ATOM 2017 C C . VAL A 1 255 ? 1.420 2.641 11.421 1.00 78.75 255 VAL A C 1
ATOM 2019 O O . VAL A 1 255 ? 0.639 2.743 12.360 1.00 78.75 255 VAL A O 1
ATOM 2022 N N . PHE A 1 256 ? 2.409 3.511 11.221 1.00 79.88 256 PHE A N 1
ATOM 2023 C CA . PHE A 1 256 ? 2.722 4.604 12.137 1.00 79.88 256 PHE A CA 1
ATOM 2024 C C . PHE A 1 256 ? 1.580 5.624 12.229 1.00 79.88 256 PHE A C 1
ATOM 2026 O O . PHE A 1 256 ? 1.235 6.067 13.320 1.00 79.88 256 PHE A O 1
ATOM 2033 N N . THR A 1 257 ? 0.939 5.943 11.101 1.00 82.12 257 THR A N 1
ATOM 2034 C CA . THR A 1 257 ? -0.219 6.852 11.057 1.00 82.12 257 THR A CA 1
ATOM 2035 C C . THR A 1 257 ? -1.403 6.275 11.839 1.00 82.12 257 THR A C 1
ATOM 2037 O O . THR A 1 257 ? -2.006 6.985 12.639 1.00 82.12 257 THR A O 1
ATOM 2040 N N . ALA A 1 258 ? -1.689 4.980 11.673 1.00 73.19 258 ALA A N 1
ATOM 2041 C CA . ALA A 1 258 ? -2.777 4.298 12.377 1.00 73.19 258 ALA A CA 1
ATOM 2042 C C . ALA A 1 258 ? -2.533 4.111 13.889 1.00 73.19 258 ALA A C 1
ATOM 2044 O O . ALA A 1 258 ? -3.474 3.834 14.627 1.00 73.19 258 ALA A O 1
ATOM 2045 N N . GLU A 1 259 ? -1.283 4.210 14.354 1.00 73.75 259 GLU A N 1
ATOM 2046 C CA . GLU A 1 259 ? -0.931 4.143 15.781 1.00 73.75 259 GLU A CA 1
ATOM 2047 C C . GLU A 1 259 ? -0.926 5.525 16.461 1.00 73.75 259 GLU A C 1
ATOM 2049 O O . GLU A 1 259 ? -1.102 5.595 17.676 1.00 73.75 259 GLU A O 1
ATOM 2054 N N . ILE A 1 260 ? -0.700 6.610 15.707 1.00 75.44 260 ILE A N 1
ATOM 2055 C CA . ILE A 1 260 ? -0.604 7.981 16.242 1.00 75.44 260 ILE A CA 1
ATOM 2056 C C . ILE A 1 260 ? -1.961 8.667 16.324 1.00 75.44 260 ILE A C 1
ATOM 2058 O O . ILE A 1 260 ? -2.222 9.378 17.295 1.00 75.44 260 ILE A O 1
ATOM 2062 N N . PHE A 1 261 ? -2.799 8.495 15.304 1.00 69.81 261 PHE A N 1
ATOM 2063 C CA . PHE A 1 261 ? -4.127 9.090 15.296 1.00 69.81 261 PHE A CA 1
ATOM 2064 C C . PHE A 1 261 ? -5.132 8.125 15.954 1.00 69.81 261 PHE A C 1
ATOM 2066 O O . PHE A 1 261 ? -5.101 6.935 15.632 1.00 69.81 261 PHE A O 1
ATOM 2073 N N . PRO A 1 262 ? -5.959 8.605 16.906 1.00 53.50 262 PRO A N 1
ATOM 2074 C CA . PRO A 1 262 ? -6.941 7.787 17.621 1.00 53.50 262 PRO A CA 1
ATOM 2075 C C . PRO A 1 262 ? -8.065 7.245 16.729 1.00 53.50 262 PRO A C 1
ATOM 2077 O O . PRO A 1 262 ? -8.413 7.911 15.727 1.00 53.50 262 PRO A O 1
#

Nearest PDB structures (foldseek):
  8sc2-assembly1_A  TM=9.184E-01  e=2.412E-07  Homo sapiens
  8wjq-assembly1_A  TM=8.336E-01  e=1.160E-07  Homo sapiens
  8sc6-assembly1_A  TM=9.409E-01  e=6.018E-07  Homo sapiens
  8sc3-assembly1_A  TM=9.393E-01  e=1.435E-06  Homo sapiens
  9b1o-assembly1_A  TM=8.418E-01  e=7.918E-07  Homo sapiens

Radius of gyration: 21.79 Å; Cα contacts (8 Å, |Δi|>4): 211; chains: 1; bounding box: 52×46×56 Å

Mean predicted aligned error: 8.04 Å

pLDDT: mean 83.27, std 8.69, range [53.44, 93.81]

Sequence (262 aa):
MFATTRFFVAFGLNGLCTVSYVLLMEIIGSKQRSFYGVAFHLGWCVGFVCFPGVVWLLRDWFWIQMAITTPLVVLLLTCWLIPESPRWLISQGRIKEAEKIVTKATKTNGNYLSNIDARLKMMMETRKVHESKSESGTILDLFRTPGLWQMTLIIYFTWFSGLFVYYGLSYNTNELAGDPFVNFALSGAVEFPAYFLTMFAIYSKGRKIPMVITTGIGGLACLLTYPLPSDSWLTTALSMIGKFCITAAVAIAFVFTAEIFP

Solvent-accessible surface area (backbone atoms only — not comparable to full-atom values): 14135 Å² total; per-residue (Å²): 110,70,68,61,55,48,49,54,51,52,52,52,50,52,51,51,54,51,53,51,51,51,46,54,54,53,67,42,56,81,92,50,35,71,59,54,58,50,51,57,53,49,57,55,29,53,51,43,36,48,43,42,56,50,46,70,73,54,73,42,71,68,57,42,51,49,64,64,47,48,62,55,52,54,47,61,74,48,48,85,75,59,81,77,42,40,61,58,28,41,74,73,66,40,49,72,60,24,45,53,54,51,51,52,50,25,58,74,69,72,54,75,69,80,65,55,66,60,53,53,49,52,53,44,50,58,45,49,60,47,55,75,70,40,76,84,79,49,82,66,46,48,67,66,42,87,66,49,34,58,54,50,51,54,51,51,52,49,52,50,54,35,50,51,52,47,51,51,52,64,65,48,31,62,72,34,51,75,57,41,53,57,41,41,25,48,57,21,55,43,41,54,60,21,49,56,50,39,55,53,40,40,78,74,63,39,64,67,56,53,35,53,51,23,46,51,53,15,50,51,28,57,56,63,39,68,86,47,60,62,75,34,69,63,38,44,51,32,49,48,50,19,49,26,20,29,51,27,27,44,57,48,47,57,55,53,51,65,70,72,52,134

Foldseek 3Di:
DVVVVVVVVVVVVVVVLVVVLVLQQQLDDPVCNLVVLLVSCVVVLVCQLCLLVLCVVPVDPVSSVVVVCVVVVVCVVCVVVRQGRLVVCLVVVVLVSSLVSVQVVCVVVVNHDPPPSVVSVVVSVVVVVVCVVDPPDDPVVCVVDPPSVVVVVVLVVLLVLLVVLLVVLLVCQCLAADHSSVSSSLLSVLLVVLSVVLSVCCVPPNQVPLLCVLQVLLVVLVVVLVVDDRNDPSNSVSSSSNSSSSSSNVSSSVVVVVVSDD

Organism: Araneus ventricosus (NCBI:txid182803)

InterPro domains:
  IPR005828 Major facilitator, sugar transporter-like [PF00083] (1-258)
  IPR036259 MFS transporter superfamily [G3DSA:1.20.1250.20] (1-262)
  IPR036259 MFS transporter superfamily [SSF103473] (1-262)

Secondary structure (DSSP, 8-state):
-HHHHHHHHHHHHHHHHHHHHHHHHHHS-TTTHHHHHHHHHHHHHHHHHHHHHHHHHH-SHHHHHHHHHHHHHHHHHTGGGSPPPHHHHHHTT-HHHHHHHHHHHHHHTT---TTHHHHHHHHHHHHHHHHTTS----HHHHHHSTTHHHHHHHHHHHHHHHHHHHHHHHHHTTTSSS-HHHHHHHHHHHHHHHHHHHHHHHHHHTTHHHHHHHHHHHHHHHHHHTTS-TT-HHHHHHHHHHHHHHHHHHHHHHHHHHHH--